Protein AF-A0A7G2CUH3-F1 (afdb_monomer_lite)

InterPro domains:
  IPR019156 Ataxin-10 domain [PF09759] (175-252)
  IPR051374 Ataxin-10 and Copper transport protein 86 families [PTHR13255] (172-250)

Sequence (263 aa):
MSLNHVDKNLLDEISATVDTLLHLSEADVELKNFSLKFQLEQAADKAAFRSEEKADRLAHMCKALKRMSVLALSIAKHVLWRTKNFSTVQSKTKDVSLIQASSVEDFSEGTDAWLETGAHLSYASVNLLATVLHVSPRICNELQMFLYEKSIIEYLSEALAISRDHELSYFQEGYRTEHVRLIANLAFSNTVVADSIAADVTLLSSVLSGTKIDEENPGLVEWSEFAVRNICDSSASAREKIKKLSPAEIDPKTKAPKILENQ

pLDDT: mean 85.14, std 18.15, range [33.88, 98.75]

Radius of gyration: 20.65 Å; chains: 1; bounding box: 47×55×61 Å

Structure (mmCIF, N/CA/C/O backbone):
data_AF-A0A7G2CUH3-F1
#
_entry.id   AF-A0A7G2CUH3-F1
#
loop_
_atom_site.group_PDB
_atom_site.id
_atom_site.type_symbol
_atom_site.label_atom_id
_atom_site.label_alt_id
_atom_site.label_comp_id
_atom_site.label_asym_id
_atom_site.label_entity_id
_atom_site.label_seq_id
_atom_site.pdbx_PDB_ins_code
_atom_site.Cartn_x
_atom_site.Cartn_y
_atom_site.Cartn_z
_atom_site.occupancy
_atom_site.B_iso_or_equiv
_atom_site.auth_seq_id
_atom_site.auth_comp_id
_atom_site.auth_asym_id
_atom_site.auth_atom_id
_atom_site.pdbx_PDB_model_num
ATOM 1 N N . MET A 1 1 ? 18.768 -13.916 -13.292 1.00 54.59 1 MET A N 1
ATOM 2 C CA . MET A 1 1 ? 18.204 -15.131 -12.650 1.00 54.59 1 MET A CA 1
ATOM 3 C C . MET A 1 1 ? 16.894 -15.555 -13.333 1.00 54.59 1 MET A C 1
ATOM 5 O O . MET A 1 1 ? 16.320 -14.748 -14.052 1.00 54.59 1 MET A O 1
ATOM 9 N N . SER A 1 2 ? 16.438 -16.811 -13.180 1.00 57.97 2 SER A N 1
ATOM 10 C CA . SER A 1 2 ? 15.225 -17.349 -13.850 1.00 57.97 2 SER A CA 1
ATOM 11 C C . SER A 1 2 ? 13.906 -16.761 -13.301 1.00 57.97 2 SER A C 1
ATOM 13 O O . SER A 1 2 ? 13.797 -16.531 -12.099 1.00 57.97 2 SER A O 1
ATOM 15 N N . LEU A 1 3 ? 12.904 -16.567 -14.174 1.00 71.06 3 LEU A N 1
ATOM 16 C CA . LEU A 1 3 ? 11.576 -15.983 -13.889 1.00 71.06 3 LEU A CA 1
ATOM 17 C C . LEU A 1 3 ? 10.511 -17.018 -13.458 1.00 71.06 3 LEU A C 1
ATOM 19 O O . LEU A 1 3 ? 9.332 -16.692 -13.396 1.00 71.06 3 LEU A O 1
ATOM 23 N N . ASN A 1 4 ? 10.893 -18.260 -13.151 1.00 72.00 4 ASN A N 1
ATOM 24 C CA . ASN A 1 4 ? 9.941 -19.358 -12.897 1.00 72.00 4 ASN A CA 1
ATOM 25 C C . ASN A 1 4 ? 9.020 -19.172 -11.669 1.00 72.00 4 ASN A C 1
ATOM 27 O O . ASN A 1 4 ? 8.088 -19.947 -11.504 1.00 72.00 4 ASN A O 1
ATOM 31 N N . HIS A 1 5 ? 9.280 -18.183 -10.810 1.00 75.31 5 HIS A N 1
ATOM 32 C CA . HIS A 1 5 ? 8.479 -17.879 -9.612 1.00 75.31 5 HIS A CA 1
ATOM 33 C C . HIS A 1 5 ? 7.732 -16.544 -9.712 1.00 75.31 5 HIS A C 1
ATOM 35 O O . HIS A 1 5 ? 7.330 -15.995 -8.692 1.00 75.31 5 HIS A O 1
ATOM 41 N N . VAL A 1 6 ? 7.653 -15.973 -10.914 1.00 86.62 6 VAL A N 1
ATOM 42 C CA . VAL A 1 6 ? 6.948 -14.716 -11.157 1.00 86.62 6 VAL A CA 1
ATOM 43 C C . VAL A 1 6 ? 5.513 -15.022 -11.543 1.00 86.62 6 VAL A C 1
ATOM 45 O O . VAL A 1 6 ? 5.280 -15.771 -12.496 1.00 86.62 6 VAL A O 1
ATOM 48 N N . ASP A 1 7 ? 4.571 -14.421 -10.827 1.00 90.75 7 ASP A N 1
ATOM 49 C CA . ASP A 1 7 ? 3.161 -14.485 -11.183 1.00 90.75 7 ASP A CA 1
ATOM 50 C C . ASP A 1 7 ? 2.870 -13.524 -12.343 1.00 90.75 7 ASP A C 1
ATOM 52 O O . ASP A 1 7 ? 2.984 -12.303 -12.218 1.00 90.75 7 ASP A O 1
ATOM 56 N N . LYS A 1 8 ? 2.532 -14.088 -13.504 1.00 90.31 8 LYS A N 1
ATOM 57 C CA . LYS A 1 8 ? 2.239 -13.309 -14.711 1.00 90.31 8 LYS A CA 1
ATOM 58 C C . LYS A 1 8 ? 0.873 -12.634 -14.653 1.00 90.31 8 LYS A C 1
ATOM 60 O O . LYS A 1 8 ? 0.751 -11.534 -15.171 1.00 90.31 8 LYS A O 1
ATOM 65 N N . ASN A 1 9 ? -0.108 -13.250 -13.995 1.00 92.94 9 ASN A N 1
ATOM 66 C CA . ASN A 1 9 ? -1.446 -12.674 -13.887 1.00 92.94 9 ASN A CA 1
ATOM 67 C C . ASN A 1 9 ? -1.389 -11.391 -13.052 1.00 92.94 9 ASN A C 1
ATOM 69 O O . ASN A 1 9 ? -1.967 -10.378 -13.435 1.00 92.94 9 ASN A O 1
ATOM 73 N N . LEU A 1 10 ? -0.605 -11.405 -11.967 1.00 94.00 10 LEU A N 1
ATOM 74 C CA . LEU A 1 10 ? -0.377 -10.208 -11.156 1.00 94.00 10 LEU A CA 1
ATOM 75 C C . LEU A 1 10 ? 0.369 -9.114 -11.930 1.00 94.00 10 LEU A C 1
ATOM 77 O O . LEU A 1 10 ? 0.087 -7.936 -11.741 1.00 94.00 10 LEU A O 1
ATOM 81 N N . LEU A 1 11 ? 1.306 -9.466 -12.818 1.00 93.38 11 LEU A N 1
ATOM 82 C CA . LEU A 1 11 ? 1.978 -8.476 -13.670 1.00 93.38 11 LEU A CA 1
ATOM 83 C C . LEU A 1 11 ? 1.026 -7.809 -14.671 1.00 93.38 11 LEU A C 1
ATOM 85 O O . LEU A 1 11 ? 1.160 -6.608 -14.925 1.00 93.38 11 LEU A O 1
ATOM 89 N N . ASP A 1 12 ? 0.080 -8.565 -15.224 1.00 94.38 12 ASP A N 1
ATOM 90 C CA . ASP A 1 12 ? -0.939 -8.030 -16.127 1.00 94.38 12 ASP A CA 1
ATOM 91 C C . ASP A 1 12 ? -1.907 -7.107 -15.365 1.00 94.38 12 ASP A C 1
ATOM 93 O O . ASP A 1 12 ? -2.187 -5.997 -15.822 1.00 94.38 12 ASP A O 1
ATOM 97 N N . GLU A 1 13 ? -2.326 -7.494 -14.154 1.00 96.00 13 GLU A N 1
ATOM 98 C CA . GLU A 1 13 ? -3.151 -6.660 -13.266 1.00 96.00 13 GLU A CA 1
ATOM 99 C C . GLU A 1 13 ? -2.437 -5.359 -12.861 1.00 96.00 13 GLU A C 1
ATOM 101 O O . GLU A 1 13 ? -3.015 -4.271 -12.927 1.00 96.00 13 GLU A O 1
ATOM 106 N N . ILE A 1 14 ? -1.157 -5.449 -12.490 1.00 97.25 14 ILE A N 1
ATOM 107 C CA . ILE A 1 14 ? -0.307 -4.293 -12.177 1.00 97.25 14 ILE A CA 1
ATOM 108 C C . ILE A 1 14 ? -0.230 -3.353 -13.376 1.00 97.25 14 ILE A C 1
ATOM 110 O O . ILE A 1 14 ? -0.364 -2.142 -13.212 1.00 97.25 14 ILE A O 1
ATOM 114 N N . SER A 1 15 ? -0.038 -3.896 -14.578 1.00 95.81 15 SER A N 1
ATOM 115 C CA . SER A 1 15 ? 0.051 -3.092 -15.799 1.00 95.81 15 SER A CA 1
ATOM 116 C C . SER A 1 15 ? -1.265 -2.360 -16.075 1.00 95.81 15 SER A C 1
ATOM 118 O O . SER A 1 15 ? -1.252 -1.146 -16.258 1.00 95.81 15 SER A O 1
ATOM 120 N N . ALA A 1 16 ? -2.401 -3.059 -15.992 1.00 97.06 16 ALA A N 1
ATOM 121 C CA . ALA A 1 16 ? -3.725 -2.461 -16.167 1.00 97.06 16 ALA A CA 1
ATOM 122 C C . ALA A 1 16 ? -4.038 -1.387 -15.106 1.00 97.06 16 ALA A C 1
ATOM 124 O O . ALA A 1 16 ? -4.617 -0.338 -15.406 1.00 97.06 16 ALA A O 1
ATOM 125 N N . THR A 1 17 ? -3.619 -1.619 -13.861 1.00 97.62 17 THR A N 1
ATOM 126 C CA . THR A 1 17 ? -3.788 -0.653 -12.769 1.00 97.62 17 THR A CA 1
ATOM 127 C C . THR A 1 17 ? -2.929 0.592 -13.002 1.00 97.62 17 THR A C 1
ATOM 129 O O . THR A 1 17 ? -3.408 1.708 -12.819 1.00 97.62 17 THR A O 1
ATOM 132 N N . VAL A 1 18 ? -1.683 0.438 -13.466 1.00 97.56 18 VAL A N 1
ATOM 133 C CA . VAL A 1 18 ? -0.822 1.574 -13.841 1.00 97.56 18 VAL A CA 1
ATOM 134 C C . VAL A 1 18 ? -1.439 2.377 -14.984 1.00 97.56 18 VAL A C 1
ATOM 136 O O 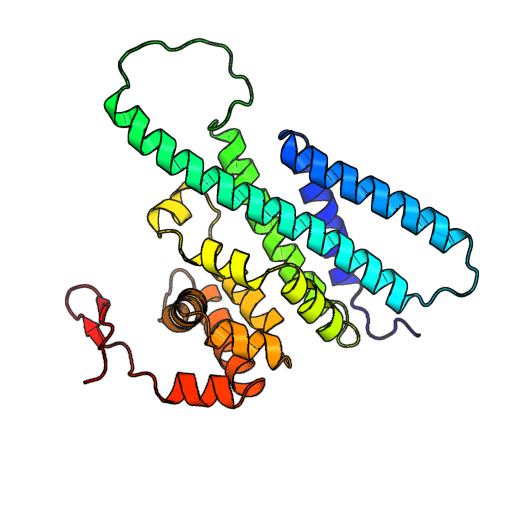. VAL A 1 18 ? -1.473 3.601 -14.894 1.00 97.56 18 VAL A O 1
ATOM 139 N N . ASP A 1 19 ? -1.968 1.723 -16.018 1.00 96.88 19 ASP A N 1
ATOM 140 C CA . ASP A 1 19 ? -2.629 2.415 -17.130 1.00 96.88 19 ASP A CA 1
ATOM 141 C C . ASP A 1 19 ? -3.845 3.221 -16.645 1.00 96.88 19 ASP A C 1
ATOM 143 O O . ASP A 1 19 ? -4.033 4.371 -17.045 1.00 96.88 19 ASP A O 1
ATOM 147 N N . THR A 1 20 ? -4.612 2.662 -15.704 1.00 96.00 20 THR A N 1
ATOM 148 C CA . THR A 1 20 ? -5.731 3.355 -15.046 1.00 96.00 20 THR A CA 1
ATOM 149 C C . THR A 1 20 ? -5.253 4.595 -14.288 1.00 96.00 20 THR A C 1
ATOM 151 O O . THR A 1 20 ? -5.815 5.677 -14.460 1.00 96.00 20 THR A O 1
ATOM 154 N N . LEU A 1 21 ? -4.190 4.470 -13.484 1.00 97.19 21 LEU A N 1
ATOM 155 C CA . LEU A 1 21 ? -3.620 5.596 -12.740 1.00 97.19 21 LEU A CA 1
ATOM 156 C C . LEU A 1 21 ? -3.141 6.710 -13.674 1.00 97.19 21 LEU A C 1
ATOM 158 O O . LEU A 1 21 ? -3.400 7.880 -13.404 1.00 97.19 21 LEU A O 1
ATOM 162 N N . LEU A 1 22 ? -2.466 6.359 -14.772 1.00 96.12 22 LEU A N 1
ATOM 163 C CA . LEU A 1 22 ? -1.973 7.334 -15.745 1.00 96.12 22 LEU A CA 1
ATOM 164 C C . LEU A 1 22 ? -3.121 8.065 -16.441 1.00 96.12 22 LEU A C 1
ATOM 166 O O . LEU A 1 22 ? -3.065 9.285 -16.565 1.00 96.12 22 LEU A O 1
ATOM 170 N N . HIS A 1 23 ? -4.161 7.337 -16.852 1.00 93.81 23 HIS A N 1
ATOM 171 C CA . HIS A 1 23 ? -5.317 7.919 -17.525 1.00 93.81 23 HIS A CA 1
ATOM 172 C C . HIS A 1 23 ? -6.082 8.894 -16.620 1.00 93.81 23 HIS A C 1
ATOM 174 O O . HIS A 1 23 ? -6.356 10.027 -17.007 1.00 93.81 23 HIS A O 1
ATOM 180 N N . LEU A 1 24 ? -6.373 8.486 -15.383 1.00 92.12 24 LEU A N 1
ATOM 181 C CA . LEU A 1 24 ? -7.134 9.305 -14.434 1.00 92.12 24 LEU A CA 1
ATOM 182 C C . LEU A 1 24 ? -6.334 10.497 -13.880 1.00 92.12 24 LEU A C 1
ATOM 184 O O . LEU A 1 24 ? -6.914 11.450 -13.365 1.00 92.12 24 LEU A O 1
ATOM 188 N N . SER A 1 25 ? -5.007 10.475 -14.005 1.00 92.06 25 SER A N 1
ATOM 189 C CA . SER A 1 25 ? -4.134 11.565 -13.557 1.00 92.06 25 SER A CA 1
ATOM 190 C C . SER A 1 25 ? -4.090 12.761 -14.514 1.00 92.06 25 SER A C 1
ATOM 192 O O . SER A 1 25 ? -3.516 13.788 -14.163 1.00 92.06 25 SER A O 1
ATOM 194 N N . GLU A 1 26 ? -4.664 12.669 -15.718 1.00 86.00 26 GLU A N 1
ATOM 195 C CA . GLU A 1 26 ? -4.563 13.729 -16.735 1.00 86.00 26 GLU A CA 1
ATOM 196 C C . GLU A 1 26 ? -5.283 15.029 -16.352 1.00 86.00 26 GLU A C 1
ATOM 198 O O . GLU A 1 26 ? -4.875 16.107 -16.794 1.00 86.00 26 GLU A O 1
ATOM 203 N N . ALA A 1 27 ? -6.336 14.922 -15.538 1.00 77.56 27 ALA A N 1
ATOM 204 C CA . ALA A 1 27 ? -7.212 16.034 -15.172 1.00 77.56 27 ALA A CA 1
ATOM 205 C C . ALA A 1 27 ? -6.631 16.951 -14.082 1.00 77.56 27 ALA A C 1
ATOM 207 O O . ALA A 1 27 ? -7.095 18.078 -13.925 1.00 77.56 27 ALA A O 1
ATOM 208 N N . ASP A 1 28 ? -5.621 16.495 -13.339 1.00 87.31 28 ASP A N 1
ATOM 209 C CA . ASP A 1 28 ? -4.992 17.261 -12.266 1.00 87.31 28 ASP A CA 1
ATOM 210 C C . ASP A 1 28 ? -3.519 17.549 -12.571 1.00 87.31 28 ASP A C 1
ATOM 212 O O . ASP A 1 28 ? -2.770 16.665 -12.982 1.00 87.31 28 ASP A O 1
ATOM 216 N N . VAL A 1 29 ? -3.085 18.792 -12.347 1.00 88.31 29 VAL A N 1
ATOM 217 C CA . VAL A 1 29 ? -1.727 19.238 -12.697 1.00 88.31 29 VAL A CA 1
ATOM 218 C C . VAL A 1 29 ? -0.656 18.451 -11.941 1.00 88.31 29 VAL A C 1
ATOM 220 O O . VAL A 1 29 ? 0.347 18.057 -12.538 1.00 88.31 29 VAL A O 1
ATOM 223 N N . GLU A 1 30 ? -0.855 18.198 -10.649 1.00 92.12 30 GLU A N 1
ATOM 224 C CA . GLU A 1 30 ? 0.150 17.538 -9.820 1.00 92.12 30 GLU A CA 1
ATOM 225 C C . GLU A 1 30 ? 0.181 16.029 -10.087 1.00 92.12 30 GLU A C 1
ATOM 227 O O . GLU A 1 30 ? 1.254 15.445 -10.264 1.00 92.12 30 GLU A O 1
ATOM 232 N N . LEU A 1 31 ? -0.987 15.399 -10.243 1.00 93.62 31 LEU A N 1
ATOM 233 C CA . LEU A 1 31 ? -1.071 13.996 -10.661 1.00 93.62 31 LEU A CA 1
ATOM 234 C C . LEU A 1 31 ? -0.458 13.772 -12.053 1.00 93.62 31 LEU A C 1
ATOM 236 O O . LEU A 1 31 ? 0.266 12.792 -12.282 1.00 93.62 31 LEU A O 1
ATOM 240 N N . LYS A 1 32 ? -0.673 14.714 -12.976 1.00 93.81 32 LYS A N 1
ATOM 241 C CA . LYS A 1 32 ? -0.046 14.711 -14.299 1.00 93.81 32 LYS A CA 1
ATOM 242 C C . LYS A 1 32 ? 1.472 14.827 -14.202 1.00 93.81 32 LYS A C 1
ATOM 244 O O . LYS A 1 32 ? 2.171 14.120 -14.929 1.00 93.81 32 LYS A O 1
ATOM 249 N N . ASN A 1 33 ? 2.004 15.644 -13.291 1.00 95.88 33 ASN A N 1
ATOM 250 C CA . ASN A 1 33 ? 3.449 15.738 -13.059 1.00 95.88 33 ASN A CA 1
ATOM 251 C C . ASN A 1 33 ? 4.040 14.398 -12.590 1.00 95.88 33 ASN A C 1
ATOM 253 O O . ASN A 1 33 ? 5.081 13.975 -13.103 1.00 95.88 33 ASN A O 1
ATOM 257 N N . PHE A 1 34 ? 3.370 13.690 -11.673 1.00 96.81 34 PHE A N 1
ATOM 258 C CA . PHE A 1 34 ? 3.800 12.350 -11.251 1.00 96.81 34 PHE A CA 1
ATOM 259 C C . PHE A 1 34 ? 3.778 11.349 -12.410 1.00 96.81 34 PHE A C 1
ATOM 261 O O . PHE A 1 34 ? 4.739 10.597 -12.597 1.00 96.81 34 PHE A O 1
ATOM 268 N N . SER A 1 35 ? 2.724 11.389 -13.225 1.00 95.75 35 SER A N 1
ATOM 269 C CA . SER A 1 35 ? 2.564 10.529 -14.400 1.00 95.75 35 SER A CA 1
ATOM 270 C C . SER A 1 35 ? 3.649 10.775 -15.451 1.00 95.75 35 SER A C 1
ATOM 272 O O . SER A 1 35 ? 4.280 9.828 -15.924 1.00 95.75 35 SER A O 1
ATOM 274 N N . LEU A 1 36 ? 3.944 12.041 -15.763 1.00 95.31 36 LEU A N 1
ATOM 275 C CA . LEU A 1 36 ? 5.012 12.421 -16.692 1.00 95.31 36 LEU A CA 1
ATOM 276 C C . LEU A 1 36 ? 6.385 11.973 -16.185 1.00 95.31 36 LEU A C 1
ATOM 278 O O . LEU A 1 36 ? 7.169 11.406 -16.947 1.00 95.31 36 LEU A O 1
ATOM 282 N N . LYS A 1 37 ? 6.670 12.173 -14.893 1.00 96.19 37 LYS A N 1
ATOM 283 C CA . LYS A 1 37 ? 7.916 11.701 -14.279 1.00 96.19 37 LYS A CA 1
ATOM 284 C C . LYS A 1 37 ? 8.067 10.186 -14.427 1.00 96.19 37 LYS A C 1
ATOM 286 O O . LYS A 1 37 ? 9.111 9.724 -14.886 1.00 96.19 37 LYS A O 1
ATOM 291 N N . PHE A 1 38 ? 7.021 9.424 -14.102 1.00 96.62 38 PHE A N 1
ATOM 292 C CA . PHE A 1 38 ? 7.014 7.971 -14.273 1.00 96.62 38 PHE A CA 1
ATOM 293 C C . PHE A 1 38 ? 7.275 7.564 -15.731 1.00 96.62 38 PHE A C 1
ATOM 295 O O . PHE A 1 38 ? 8.128 6.715 -15.990 1.00 96.62 38 PHE A O 1
ATOM 302 N N . GLN A 1 39 ? 6.585 8.184 -16.692 1.00 95.44 39 GLN A N 1
ATOM 303 C CA . GLN A 1 39 ? 6.734 7.877 -18.117 1.00 95.44 39 GLN A CA 1
ATOM 304 C C . GLN A 1 39 ? 8.153 8.162 -18.631 1.00 95.44 39 GLN A C 1
ATOM 306 O O . GLN A 1 39 ? 8.707 7.345 -19.371 1.00 95.44 39 GLN A O 1
ATOM 311 N N . LEU A 1 40 ? 8.763 9.276 -18.212 1.00 93.94 40 LEU A N 1
ATOM 312 C CA . LEU A 1 40 ? 10.142 9.627 -18.562 1.00 93.94 40 LEU A CA 1
ATOM 313 C C . LEU A 1 40 ? 11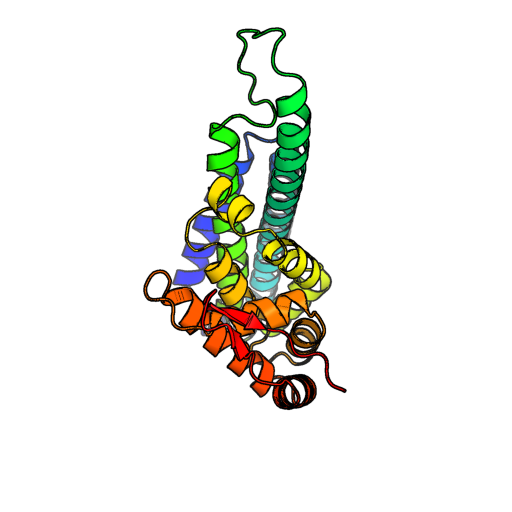.146 8.614 -17.998 1.00 93.94 40 LEU A C 1
ATOM 315 O O . LEU A 1 40 ? 11.991 8.106 -18.737 1.00 93.94 40 LEU A O 1
ATOM 319 N N . GLU A 1 41 ? 11.030 8.270 -16.713 1.00 93.06 41 GLU A N 1
ATOM 320 C CA . GLU A 1 41 ? 11.888 7.266 -16.072 1.00 93.06 41 GLU A CA 1
ATOM 321 C C . GLU A 1 41 ? 11.723 5.882 -16.721 1.00 93.06 41 GLU A C 1
ATOM 323 O O . GLU A 1 41 ? 12.704 5.171 -16.954 1.00 93.06 41 GLU A O 1
ATOM 328 N N . GLN A 1 42 ? 10.490 5.509 -17.069 1.00 91.88 42 GLN A N 1
ATOM 329 C CA . GLN A 1 42 ? 10.177 4.250 -17.738 1.00 91.88 42 GLN A CA 1
ATOM 330 C C . GLN A 1 42 ? 10.736 4.198 -19.167 1.00 91.88 42 GLN A C 1
ATOM 332 O O . GLN A 1 42 ? 11.228 3.152 -19.597 1.00 91.88 42 GLN A O 1
ATOM 337 N N . ALA A 1 43 ? 10.679 5.304 -19.914 1.00 90.25 43 ALA A N 1
ATOM 338 C CA . ALA A 1 43 ? 11.253 5.396 -21.254 1.00 90.25 43 ALA A CA 1
ATOM 339 C C . ALA A 1 43 ? 12.785 5.291 -21.221 1.00 90.25 43 ALA A C 1
ATOM 341 O O . ALA A 1 43 ? 13.363 4.533 -22.005 1.00 90.25 43 ALA A O 1
ATOM 342 N N . ALA A 1 44 ? 13.430 5.984 -20.277 1.00 87.56 44 ALA A N 1
ATOM 343 C CA . ALA A 1 44 ? 14.876 5.923 -20.080 1.00 87.56 44 ALA A CA 1
ATOM 344 C C . ALA A 1 44 ? 15.348 4.499 -19.733 1.00 87.56 44 ALA A C 1
ATOM 346 O O . ALA A 1 44 ? 16.309 4.000 -20.319 1.00 87.56 44 ALA A O 1
ATOM 347 N N . ASP A 1 45 ? 14.637 3.808 -18.837 1.00 85.94 45 ASP A N 1
ATOM 348 C CA . ASP A 1 45 ? 14.979 2.437 -18.445 1.00 85.94 45 ASP A CA 1
ATOM 349 C C . ASP A 1 45 ? 14.795 1.436 -19.593 1.00 85.94 45 ASP A C 1
ATOM 351 O O . ASP A 1 45 ? 15.664 0.598 -19.832 1.00 85.94 45 ASP A O 1
ATOM 355 N N . LYS A 1 46 ? 13.711 1.567 -20.373 1.00 85.19 46 LYS A N 1
ATOM 356 C CA . LYS A 1 46 ? 13.488 0.746 -21.576 1.00 85.19 46 LYS A CA 1
ATOM 357 C C . LYS A 1 46 ? 14.598 0.931 -22.614 1.00 85.19 46 LYS A C 1
ATOM 359 O O . LYS A 1 46 ? 14.959 -0.040 -23.280 1.00 85.19 46 LYS A O 1
ATOM 364 N N . ALA A 1 47 ? 15.125 2.146 -22.773 1.00 82.75 47 ALA A N 1
ATOM 365 C CA . ALA A 1 47 ? 16.238 2.414 -23.681 1.00 82.75 47 ALA A CA 1
ATOM 366 C C . ALA A 1 47 ? 17.537 1.748 -23.195 1.00 82.75 47 ALA A C 1
ATOM 368 O O . ALA A 1 47 ? 18.186 1.056 -23.977 1.00 82.75 47 ALA A O 1
ATOM 369 N N . ALA A 1 48 ? 17.859 1.877 -21.902 1.00 79.62 48 ALA A N 1
ATOM 370 C CA . ALA A 1 48 ? 19.045 1.267 -21.296 1.00 79.62 48 ALA A CA 1
ATOM 371 C C . ALA A 1 48 ? 19.001 -0.274 -21.311 1.00 79.62 48 ALA A C 1
ATOM 373 O O . ALA A 1 48 ? 19.994 -0.932 -21.620 1.00 79.62 48 ALA A O 1
ATOM 374 N N . PHE A 1 49 ? 17.834 -0.869 -21.051 1.00 77.94 49 PHE A N 1
ATOM 375 C CA . PHE A 1 49 ? 17.677 -2.325 -21.059 1.00 77.94 49 PHE A CA 1
ATOM 376 C C . PHE A 1 49 ? 17.860 -2.935 -22.456 1.00 77.94 49 PHE A C 1
ATOM 378 O O . PHE A 1 49 ? 18.400 -4.028 -22.591 1.00 77.94 49 PHE A O 1
ATOM 385 N N . ARG A 1 50 ? 17.445 -2.229 -23.518 1.00 69.94 50 ARG A N 1
ATOM 386 C CA . ARG A 1 50 ? 17.631 -2.688 -24.907 1.00 69.94 50 ARG A CA 1
ATOM 387 C C . ARG A 1 50 ? 19.096 -2.691 -25.350 1.00 69.94 50 ARG A C 1
ATOM 389 O O . ARG A 1 50 ? 19.418 -3.412 -26.289 1.00 69.94 50 ARG A O 1
ATOM 396 N N . SER A 1 51 ? 19.960 -1.909 -24.702 1.00 63.56 51 SER A N 1
ATOM 397 C CA . SER A 1 51 ? 21.393 -1.853 -25.015 1.00 63.56 51 SER A CA 1
ATOM 398 C C . SER A 1 51 ? 22.251 -2.892 -24.281 1.00 63.56 51 SER A C 1
ATOM 400 O O . SER A 1 51 ? 23.385 -3.118 -24.694 1.00 63.56 51 SER A O 1
ATOM 402 N N . GLU A 1 52 ? 21.745 -3.544 -23.227 1.00 63.44 52 GLU A N 1
ATOM 403 C CA . GLU A 1 52 ? 22.518 -4.497 -22.416 1.00 63.44 52 GLU A CA 1
ATOM 404 C C . GLU A 1 52 ? 22.077 -5.953 -22.648 1.00 63.44 52 GLU A C 1
ATOM 406 O O . GLU A 1 52 ? 21.055 -6.417 -22.146 1.00 63.44 52 GLU A O 1
ATOM 411 N N . GLU A 1 53 ? 22.891 -6.727 -23.367 1.00 53.78 53 GLU A N 1
ATOM 412 C CA . GLU A 1 53 ? 22.542 -8.077 -23.844 1.00 53.78 53 GLU A CA 1
ATOM 413 C C . GLU A 1 53 ? 22.485 -9.179 -22.753 1.00 53.78 53 GLU A C 1
ATOM 415 O O . GLU A 1 53 ? 22.245 -10.347 -23.058 1.00 53.78 53 GLU A O 1
ATOM 420 N N . LYS A 1 54 ? 22.668 -8.851 -21.463 1.00 54.53 54 LYS A N 1
ATOM 421 C CA . LYS A 1 54 ? 22.595 -9.809 -20.332 1.00 54.53 54 LYS A CA 1
ATOM 422 C C . LYS A 1 54 ? 22.076 -9.195 -19.021 1.00 54.53 54 LYS A C 1
ATOM 424 O O . LYS A 1 54 ? 22.475 -9.633 -17.943 1.00 54.53 54 LYS A O 1
ATOM 429 N N . ALA A 1 55 ? 21.194 -8.198 -19.079 1.00 60.44 55 ALA A N 1
ATOM 430 C CA . ALA A 1 55 ? 20.623 -7.619 -17.863 1.00 60.44 55 ALA A CA 1
ATOM 431 C C . ALA A 1 55 ? 19.803 -8.659 -17.064 1.00 60.44 55 ALA A C 1
ATOM 433 O O . ALA A 1 55 ? 19.022 -9.438 -17.627 1.00 60.44 55 ALA A O 1
ATOM 434 N N . ASP A 1 56 ? 19.980 -8.692 -15.737 1.00 80.00 56 ASP A N 1
ATOM 435 C CA . ASP A 1 56 ? 19.214 -9.584 -14.866 1.00 80.00 56 ASP A CA 1
ATOM 436 C C . ASP A 1 56 ? 17.728 -9.202 -14.912 1.00 80.00 56 ASP A C 1
ATOM 438 O O . ASP A 1 56 ? 17.303 -8.192 -14.350 1.00 80.00 56 ASP A O 1
ATOM 442 N N . ARG A 1 57 ? 16.927 -10.034 -15.587 1.00 83.44 57 ARG A N 1
ATOM 443 C CA . ARG A 1 57 ? 15.485 -9.821 -15.776 1.00 83.44 57 ARG A CA 1
ATOM 444 C C . ARG A 1 57 ? 14.737 -9.614 -14.459 1.00 83.44 57 ARG A C 1
ATOM 446 O O . ARG A 1 57 ? 13.785 -8.841 -14.436 1.00 83.44 57 ARG A O 1
ATOM 453 N N . LEU A 1 58 ? 15.162 -10.277 -13.379 1.00 86.56 58 LEU A N 1
ATOM 454 C CA . LEU A 1 58 ? 14.524 -10.131 -12.070 1.00 86.56 58 LEU A CA 1
ATOM 455 C C . LEU A 1 58 ? 14.831 -8.760 -11.454 1.00 86.56 58 LEU A C 1
ATOM 457 O O . LEU A 1 58 ? 13.926 -8.111 -10.937 1.00 86.56 58 LEU A O 1
ATOM 461 N N . ALA A 1 59 ? 16.076 -8.292 -11.569 1.00 88.00 59 ALA A N 1
ATOM 462 C CA . ALA A 1 59 ? 16.479 -6.972 -11.090 1.00 88.00 59 ALA A CA 1
ATOM 463 C C . ALA A 1 59 ? 15.802 -5.850 -11.893 1.00 88.00 59 ALA A C 1
ATOM 465 O O . ALA A 1 59 ? 15.305 -4.886 -11.314 1.00 88.00 59 ALA A O 1
ATOM 466 N N . HIS A 1 60 ? 15.708 -6.000 -13.219 1.00 88.62 60 HIS A N 1
ATOM 467 C CA . HIS A 1 60 ? 14.977 -5.058 -14.069 1.00 88.62 60 HIS A CA 1
ATOM 468 C C . HIS A 1 60 ? 13.485 -5.005 -13.706 1.00 88.62 60 HIS A C 1
ATOM 470 O O . HIS A 1 60 ? 12.918 -3.922 -13.570 1.00 88.62 60 HIS A O 1
ATOM 476 N N . MET A 1 61 ? 12.852 -6.161 -13.481 1.00 90.81 61 MET A N 1
ATOM 477 C CA . MET A 1 61 ? 11.464 -6.225 -13.015 1.00 90.81 61 MET A CA 1
ATOM 478 C C . MET A 1 61 ? 11.295 -5.554 -11.648 1.00 90.81 61 MET A C 1
ATOM 480 O O . MET A 1 61 ? 10.401 -4.730 -11.493 1.00 90.81 61 MET A O 1
ATOM 484 N N . CYS A 1 62 ? 12.176 -5.835 -10.682 1.00 93.94 62 CYS A N 1
ATOM 485 C CA . CYS A 1 62 ? 12.161 -5.180 -9.373 1.00 93.94 62 CYS A CA 1
ATOM 486 C C . CYS A 1 62 ? 12.257 -3.652 -9.513 1.00 93.94 62 CYS A C 1
ATOM 488 O O . CYS A 1 62 ? 11.462 -2.920 -8.928 1.00 93.94 62 CYS A O 1
ATOM 490 N N . LYS A 1 63 ? 13.161 -3.156 -10.368 1.00 94.25 63 LYS A N 1
ATOM 491 C CA . LYS A 1 63 ? 13.304 -1.722 -10.659 1.00 94.25 63 LYS A CA 1
ATOM 492 C C . LYS A 1 63 ? 12.028 -1.118 -11.261 1.00 94.25 63 LYS A C 1
ATOM 494 O O . LYS A 1 63 ? 11.645 -0.015 -10.877 1.00 94.25 63 LYS A O 1
ATOM 499 N N . ALA A 1 64 ? 11.360 -1.832 -12.168 1.00 94.69 64 ALA A N 1
ATOM 500 C CA . ALA A 1 64 ? 10.088 -1.400 -12.744 1.00 94.69 64 ALA A CA 1
ATOM 501 C C . ALA A 1 64 ? 8.970 -1.335 -11.694 1.00 94.69 64 ALA A C 1
ATOM 503 O O . ALA A 1 64 ? 8.298 -0.309 -11.595 1.00 94.69 64 ALA A O 1
ATOM 504 N N . LEU A 1 65 ? 8.830 -2.373 -10.864 1.00 97.06 65 LEU A N 1
ATOM 505 C CA . LEU A 1 65 ? 7.845 -2.414 -9.780 1.00 97.06 65 LEU A CA 1
ATOM 506 C C . LEU A 1 65 ? 8.081 -1.287 -8.769 1.00 97.06 65 LEU A C 1
ATOM 508 O O . LEU A 1 65 ? 7.140 -0.586 -8.420 1.00 97.06 65 LEU A O 1
ATOM 512 N N . LYS A 1 66 ? 9.338 -1.015 -8.392 1.00 97.94 66 LYS A N 1
ATOM 513 C CA . LYS A 1 66 ? 9.698 0.124 -7.528 1.00 97.94 66 LYS A CA 1
ATOM 514 C C . LYS A 1 66 ? 9.221 1.464 -8.095 1.00 97.94 66 LYS A C 1
ATOM 516 O O . LYS A 1 66 ? 8.698 2.289 -7.351 1.00 97.94 66 LYS A O 1
ATOM 521 N N . ARG A 1 67 ? 9.365 1.698 -9.404 1.00 97.12 67 ARG A N 1
ATOM 522 C CA . ARG A 1 67 ? 8.864 2.930 -10.044 1.00 97.12 67 ARG A CA 1
ATOM 523 C C . ARG A 1 67 ? 7.340 3.012 -10.029 1.00 97.12 67 ARG A C 1
ATOM 525 O O . ARG A 1 67 ? 6.798 4.066 -9.714 1.00 97.12 67 ARG A O 1
ATOM 532 N N . MET A 1 68 ? 6.659 1.907 -10.331 1.00 98.25 68 MET A N 1
ATOM 533 C CA . MET A 1 68 ? 5.194 1.823 -10.269 1.00 98.25 68 MET A CA 1
ATOM 534 C C . MET A 1 68 ? 4.685 2.104 -8.848 1.00 98.25 68 MET A C 1
ATOM 536 O O . MET A 1 68 ? 3.741 2.866 -8.663 1.00 98.25 68 MET A O 1
ATOM 540 N N . SER A 1 69 ? 5.373 1.576 -7.835 1.00 98.50 69 SER A N 1
ATOM 541 C CA . SER A 1 69 ? 5.096 1.863 -6.428 1.00 98.50 69 SER A CA 1
ATOM 542 C C . SER A 1 69 ? 5.285 3.336 -6.061 1.00 98.50 69 SER A C 1
ATOM 544 O O . SER A 1 69 ? 4.489 3.871 -5.296 1.00 98.50 69 SER A O 1
ATOM 546 N N . VAL A 1 70 ? 6.308 4.012 -6.601 1.00 98.44 70 VAL A N 1
ATOM 547 C CA . VAL A 1 70 ? 6.493 5.459 -6.385 1.00 98.44 70 VAL A CA 1
ATOM 548 C C . VAL A 1 70 ? 5.328 6.246 -6.975 1.00 98.44 70 VAL A C 1
ATOM 550 O O . VAL A 1 70 ? 4.798 7.112 -6.286 1.00 98.44 70 VAL A O 1
ATOM 553 N N . LEU A 1 71 ? 4.904 5.925 -8.203 1.00 98.56 71 LEU A N 1
ATOM 554 C CA . LEU A 1 71 ? 3.747 6.565 -8.833 1.00 98.56 71 LEU A CA 1
ATOM 555 C C . LEU A 1 71 ? 2.498 6.428 -7.952 1.00 98.56 71 LEU A C 1
ATOM 557 O O . LEU A 1 71 ? 1.910 7.437 -7.572 1.00 98.56 71 LEU A O 1
ATOM 561 N N . ALA A 1 72 ? 2.137 5.198 -7.576 1.00 98.75 72 ALA A N 1
ATOM 562 C CA . ALA A 1 72 ? 0.957 4.950 -6.752 1.00 98.75 72 ALA A CA 1
ATOM 563 C C . ALA A 1 72 ? 1.036 5.640 -5.387 1.00 98.75 72 ALA A C 1
ATOM 565 O O . ALA A 1 72 ? 0.081 6.288 -4.976 1.00 98.75 72 ALA A O 1
ATOM 566 N N . LEU A 1 73 ? 2.174 5.567 -4.692 1.00 98.69 73 LEU A N 1
ATOM 567 C CA . LEU A 1 73 ? 2.308 6.215 -3.388 1.00 98.69 73 LEU A CA 1
ATOM 568 C C . LEU A 1 73 ? 2.202 7.744 -3.486 1.00 98.69 73 LEU A C 1
ATOM 570 O O . LEU A 1 73 ? 1.585 8.369 -2.626 1.00 98.69 73 LEU A O 1
ATOM 574 N N . SER A 1 74 ? 2.777 8.355 -4.525 1.00 98.44 74 SER A N 1
ATOM 575 C CA . SER A 1 74 ? 2.661 9.797 -4.767 1.00 98.44 74 SER A CA 1
ATOM 576 C C . SER A 1 74 ? 1.216 10.220 -5.038 1.00 98.44 74 SER A C 1
ATOM 578 O O . SER A 1 74 ? 0.747 11.184 -4.432 1.00 98.44 74 SER A O 1
ATOM 580 N N . ILE A 1 75 ? 0.497 9.475 -5.882 1.00 98.25 75 ILE A N 1
ATOM 581 C CA . ILE A 1 75 ? -0.925 9.715 -6.162 1.00 98.25 75 ILE A CA 1
ATOM 582 C C . ILE A 1 75 ? -1.747 9.575 -4.876 1.00 98.25 75 ILE A C 1
ATOM 584 O O . ILE A 1 75 ? -2.492 10.486 -4.520 1.00 98.25 75 ILE A O 1
ATOM 588 N N . ALA A 1 76 ? -1.568 8.479 -4.139 1.00 98.25 76 ALA A N 1
ATOM 589 C CA . ALA A 1 76 ? -2.315 8.199 -2.919 1.00 98.25 76 ALA A CA 1
ATOM 590 C C . ALA A 1 76 ? -2.124 9.292 -1.850 1.00 98.25 76 ALA A C 1
ATOM 592 O O . ALA A 1 76 ? -3.096 9.767 -1.258 1.00 98.25 76 ALA A O 1
ATOM 593 N N . LYS A 1 77 ? -0.879 9.752 -1.653 1.00 98.00 77 LYS A N 1
ATOM 594 C CA . LYS A 1 77 ? -0.558 10.880 -0.762 1.00 98.00 77 LYS A CA 1
ATOM 595 C C . LYS A 1 77 ? -1.238 12.172 -1.213 1.00 98.00 77 LYS A C 1
ATOM 597 O O . LYS A 1 77 ? -1.799 12.882 -0.381 1.00 98.00 77 LYS A O 1
ATOM 602 N N . HIS A 1 78 ? -1.209 12.474 -2.510 1.00 96.00 78 HIS A N 1
ATOM 603 C CA . HIS A 1 78 ? -1.822 13.688 -3.045 1.00 96.00 78 HIS A CA 1
ATOM 604 C C . HIS A 1 78 ? -3.346 13.689 -2.882 1.00 96.00 78 HIS A C 1
ATOM 606 O O . HIS A 1 78 ? -3.909 14.679 -2.414 1.00 96.00 78 HIS A O 1
ATOM 612 N N . VAL A 1 79 ? -4.014 12.574 -3.195 1.00 95.38 79 VAL A N 1
ATOM 613 C CA . VAL A 1 79 ? -5.467 12.441 -3.007 1.00 95.38 79 VAL A CA 1
ATOM 614 C C . VAL A 1 79 ? -5.844 12.615 -1.533 1.00 95.38 79 VAL A C 1
ATOM 616 O O . VAL A 1 79 ? -6.747 13.392 -1.212 1.00 95.38 79 VAL A O 1
ATOM 619 N N . LEU A 1 80 ? -5.128 11.953 -0.618 1.00 95.50 80 LEU A N 1
ATOM 620 C CA . LEU A 1 80 ? -5.373 12.086 0.819 1.00 95.50 80 LEU A CA 1
ATOM 621 C C . LEU A 1 80 ? -5.191 13.534 1.298 1.00 95.50 80 LEU A C 1
ATOM 623 O O . LEU A 1 80 ? -6.052 14.073 1.992 1.00 95.50 80 LEU A O 1
ATOM 627 N N . TRP A 1 81 ? -4.092 14.182 0.904 1.00 94.19 81 TRP A N 1
ATOM 628 C CA . TRP A 1 81 ? -3.828 15.583 1.232 1.00 94.19 81 TRP A CA 1
ATOM 629 C C . TRP A 1 81 ? -4.955 16.498 0.740 1.00 94.19 81 TRP A C 1
ATOM 631 O O . TRP A 1 81 ? -5.459 17.335 1.493 1.00 94.19 81 TRP A O 1
ATOM 641 N N . ARG A 1 82 ? -5.397 16.308 -0.505 1.00 89.25 82 ARG A N 1
ATOM 642 C CA . ARG A 1 82 ? -6.411 17.166 -1.115 1.00 89.25 82 ARG A CA 1
ATOM 643 C C . ARG A 1 82 ? -7.781 16.994 -0.473 1.00 89.25 82 ARG A C 1
ATOM 645 O O . ARG A 1 82 ? -8.418 17.997 -0.164 1.00 89.25 82 ARG A O 1
ATOM 652 N N . THR A 1 83 ? -8.210 15.763 -0.189 1.00 89.94 83 THR A N 1
ATOM 653 C CA . THR A 1 83 ? -9.486 15.535 0.513 1.00 89.94 83 THR A CA 1
ATOM 654 C C . THR A 1 83 ? -9.470 16.154 1.915 1.00 89.94 83 THR A C 1
ATOM 656 O O . THR A 1 83 ? -10.423 16.840 2.283 1.00 89.94 83 THR A O 1
ATOM 659 N N . LYS A 1 84 ? -8.373 16.012 2.679 1.00 88.06 84 LYS A N 1
ATOM 660 C CA . LYS A 1 84 ? -8.209 16.642 4.009 1.00 88.06 84 LYS A CA 1
ATOM 661 C C . LYS A 1 84 ? -8.307 18.173 3.951 1.00 88.06 84 LYS A C 1
ATOM 663 O O . LYS A 1 84 ? -8.913 18.795 4.823 1.00 88.06 84 LYS A O 1
ATOM 668 N N . ASN A 1 85 ? -7.752 18.800 2.917 1.00 83.81 85 ASN A N 1
ATOM 669 C CA . ASN A 1 85 ? -7.856 20.251 2.758 1.00 83.81 85 ASN A CA 1
ATOM 670 C C . ASN A 1 85 ? -9.241 20.688 2.273 1.00 83.81 85 ASN A C 1
ATOM 672 O O . ASN A 1 85 ? -9.738 21.721 2.718 1.00 83.81 85 ASN A O 1
ATOM 676 N N . PHE A 1 86 ? -9.902 19.883 1.442 1.00 75.69 86 PHE A N 1
ATOM 677 C CA . PHE A 1 86 ? -11.263 20.153 0.992 1.00 75.69 86 PHE A CA 1
ATOM 678 C C . PHE A 1 86 ? -12.275 20.161 2.148 1.00 75.69 86 PHE A C 1
ATOM 680 O O . PHE A 1 86 ? -13.063 21.103 2.262 1.00 75.69 86 PHE A O 1
ATOM 687 N N . SER A 1 87 ? -12.208 19.188 3.067 1.00 60.53 87 SER A N 1
ATOM 688 C CA . SER A 1 87 ? -13.077 19.173 4.257 1.00 60.53 87 SER A CA 1
ATOM 689 C C . SER A 1 87 ? -12.885 20.425 5.126 1.00 60.53 87 SER A C 1
ATOM 691 O O . SER A 1 87 ? -13.852 21.016 5.614 1.00 60.53 87 SER A O 1
ATOM 693 N N . THR A 1 88 ? -11.641 20.896 5.238 1.00 60.62 88 THR A N 1
ATOM 694 C CA . THR A 1 88 ? -11.290 22.119 5.971 1.00 60.62 88 THR A CA 1
ATOM 695 C C . THR A 1 88 ? -11.880 23.374 5.312 1.00 60.62 88 THR A C 1
ATOM 697 O O . THR A 1 88 ? -12.307 24.294 6.012 1.00 60.62 88 THR A O 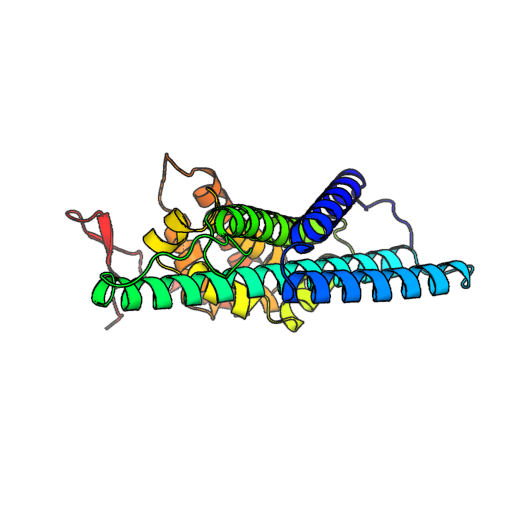1
ATOM 700 N N . VAL A 1 89 ? -11.929 23.426 3.976 1.00 59.75 89 VAL A N 1
ATOM 701 C CA . VAL A 1 89 ? -12.524 24.542 3.221 1.00 59.75 89 VAL A CA 1
ATOM 702 C C . VAL A 1 89 ? -14.049 24.530 3.326 1.00 59.75 89 VAL A C 1
ATOM 704 O O . VAL A 1 89 ? -14.615 25.571 3.651 1.00 59.75 89 VAL A O 1
ATOM 707 N N . GLN A 1 90 ? -14.717 23.380 3.162 1.00 58.78 90 GLN A N 1
ATOM 708 C CA . GLN A 1 90 ? -16.176 23.283 3.337 1.00 58.78 90 GLN A CA 1
ATOM 709 C C . GLN A 1 90 ? -16.637 23.672 4.748 1.00 58.78 90 GLN A C 1
ATOM 711 O O . GLN A 1 90 ? -17.664 24.335 4.909 1.00 58.78 90 GLN A O 1
ATOM 716 N N . SER A 1 91 ? -15.871 23.304 5.781 1.00 55.94 91 SER A N 1
ATOM 717 C CA . SER A 1 91 ? -16.167 23.724 7.155 1.00 55.94 91 SER A CA 1
ATOM 718 C C . SER A 1 91 ? -16.109 25.245 7.332 1.00 55.94 91 SER A C 1
ATOM 720 O O . SER A 1 91 ? -16.802 25.761 8.200 1.00 55.94 91 SER A O 1
ATOM 722 N N . LYS A 1 92 ? -15.299 25.959 6.538 1.00 50.78 92 LYS A N 1
ATOM 723 C CA . LYS A 1 92 ? -15.186 27.426 6.582 1.00 50.78 92 LYS A CA 1
ATOM 724 C C . LYS A 1 92 ? -16.205 28.125 5.681 1.00 50.78 92 LYS A C 1
ATOM 726 O O . LYS A 1 92 ? -16.661 29.210 6.018 1.00 50.78 92 LYS A O 1
ATOM 731 N N . THR A 1 93 ? -16.569 27.538 4.541 1.00 49.72 93 THR A N 1
ATOM 732 C CA . THR A 1 93 ? -17.525 28.144 3.597 1.00 49.72 93 THR A CA 1
ATOM 733 C C . THR A 1 93 ? -18.985 27.967 4.006 1.00 49.72 93 THR A C 1
ATOM 735 O O . THR A 1 93 ? -19.803 28.799 3.615 1.00 49.72 93 THR A O 1
ATOM 738 N N . LYS A 1 94 ? -19.323 26.982 4.855 1.00 48.06 94 LYS A N 1
ATOM 739 C CA . LYS A 1 94 ? -20.659 26.894 5.484 1.00 48.06 94 LYS A CA 1
ATOM 740 C C . LYS A 1 94 ? -21.010 28.108 6.360 1.00 48.06 94 LYS A C 1
ATOM 742 O O . LYS A 1 94 ? -22.192 28.381 6.532 1.00 48.06 94 LYS A O 1
ATOM 747 N N . ASP A 1 95 ? -20.019 28.875 6.822 1.00 44.12 95 ASP A N 1
ATOM 748 C CA . ASP A 1 95 ? -20.231 30.146 7.537 1.00 44.12 95 ASP A CA 1
ATOM 749 C C . ASP A 1 95 ? -20.361 31.373 6.606 1.00 44.12 95 ASP A C 1
ATOM 751 O O . ASP A 1 95 ? -20.668 32.470 7.070 1.00 44.12 95 ASP A O 1
ATOM 755 N N . VAL A 1 96 ? -20.139 31.228 5.290 1.00 47.22 96 VAL A N 1
ATOM 756 C CA . VAL A 1 96 ? -20.006 32.365 4.347 1.00 47.22 96 VAL A CA 1
ATOM 757 C C . VAL A 1 96 ? -20.952 32.269 3.137 1.00 47.22 96 VAL A C 1
ATOM 759 O O . VAL A 1 96 ? -21.011 33.182 2.313 1.00 47.22 96 VAL A O 1
ATOM 762 N N . SER A 1 97 ? -21.741 31.200 3.001 1.00 42.78 97 SER A N 1
ATOM 763 C CA . SER A 1 97 ? -22.547 30.954 1.798 1.00 42.78 97 SER A CA 1
ATOM 764 C C . SER A 1 97 ? -23.801 31.839 1.705 1.00 42.78 97 SER A C 1
ATOM 766 O O . SER A 1 97 ? -24.916 31.398 1.979 1.00 42.78 97 SER A O 1
ATOM 768 N N . LEU A 1 98 ? -23.622 33.089 1.270 1.00 43.97 98 LEU A N 1
ATOM 769 C CA . LEU A 1 98 ? -24.702 33.940 0.755 1.00 43.97 98 LEU A CA 1
ATOM 770 C C . LEU A 1 98 ? -24.324 34.789 -0.470 1.00 43.97 98 LEU A C 1
ATOM 772 O O . LEU A 1 98 ? -25.161 35.564 -0.924 1.00 43.97 98 LEU A O 1
ATOM 776 N N . ILE A 1 99 ? -23.117 34.681 -1.046 1.00 43.12 99 ILE A N 1
ATOM 777 C CA . ILE A 1 99 ? -22.732 35.570 -2.157 1.00 43.12 99 ILE A CA 1
ATOM 778 C C . ILE A 1 99 ? -22.027 34.821 -3.301 1.00 43.12 99 ILE A C 1
ATOM 780 O O . ILE A 1 99 ? -20.914 34.335 -3.152 1.00 43.12 99 ILE A O 1
ATOM 784 N N . GLN A 1 100 ? -22.709 34.852 -4.454 1.00 40.28 100 GLN A N 1
ATOM 785 C CA . GLN A 1 100 ? -22.250 34.673 -5.842 1.00 40.28 100 GLN A CA 1
ATOM 786 C C . GLN A 1 100 ? -21.917 33.267 -6.367 1.00 40.28 100 GLN A C 1
ATOM 788 O O . GLN A 1 100 ? -20.814 32.754 -6.226 1.00 40.28 100 GLN A O 1
ATOM 793 N N . ALA A 1 101 ? -22.869 32.734 -7.141 1.00 39.12 101 ALA A N 1
ATOM 794 C CA . ALA A 1 101 ? -22.645 31.717 -8.162 1.00 39.12 101 ALA A CA 1
ATOM 795 C C . ALA A 1 101 ? -22.142 32.373 -9.465 1.00 39.12 101 ALA A C 1
ATOM 797 O O . ALA A 1 101 ? -22.760 33.317 -9.962 1.00 39.12 101 ALA A O 1
ATOM 798 N N . SER A 1 102 ? -21.042 31.856 -10.017 1.00 37.94 102 SER A N 1
ATOM 799 C CA . SER A 1 102 ? -20.524 32.169 -11.356 1.00 37.94 102 SER A CA 1
ATOM 800 C C . SER A 1 102 ? -20.474 30.878 -12.176 1.00 37.94 102 SER A C 1
ATOM 802 O O . SER A 1 102 ? -20.082 29.834 -11.667 1.00 37.94 102 SER A O 1
ATOM 804 N N . SER A 1 103 ? -20.917 30.951 -13.430 1.00 40.22 103 SER A N 1
ATOM 805 C CA . SER A 1 103 ? -21.317 29.830 -14.289 1.00 40.22 103 SER A CA 1
ATOM 806 C C . SER A 1 103 ? -20.222 29.357 -15.256 1.00 40.22 103 SER A C 1
ATOM 808 O O . SER A 1 103 ? -20.466 29.228 -16.456 1.00 40.22 103 SER A O 1
ATOM 810 N N . VAL A 1 104 ? -19.010 29.127 -14.756 1.00 41.59 104 VAL A N 1
ATOM 811 C CA . VAL A 1 104 ? -17.935 28.478 -15.523 1.00 41.59 104 VAL A CA 1
ATOM 812 C C . VAL A 1 104 ? -17.381 27.359 -14.647 1.00 41.59 104 VAL A C 1
ATOM 814 O O . VAL A 1 104 ? -16.661 27.627 -13.691 1.00 41.59 104 VAL A O 1
ATOM 817 N N . GLU A 1 105 ? -17.783 26.117 -14.919 1.00 41.84 105 GLU A N 1
ATOM 818 C CA . GLU A 1 105 ? -17.244 24.929 -14.246 1.00 41.84 105 GLU A CA 1
ATOM 819 C C . GLU A 1 105 ? -15.866 24.615 -14.836 1.00 41.84 105 GLU A C 1
ATOM 821 O O . GLU A 1 105 ? -15.700 23.742 -15.686 1.00 41.84 105 GLU A O 1
ATOM 826 N N . ASP A 1 106 ? -14.861 25.371 -14.397 1.00 39.94 106 ASP A N 1
ATOM 827 C CA . ASP A 1 106 ? -13.491 24.879 -14.435 1.00 39.94 106 ASP A CA 1
ATOM 828 C C . ASP A 1 106 ? -13.446 23.562 -13.635 1.00 39.94 106 ASP A C 1
ATOM 830 O O . ASP A 1 106 ? -14.210 23.380 -12.682 1.00 39.94 106 ASP A O 1
ATOM 834 N N . PHE A 1 107 ? -12.533 22.640 -13.963 1.00 43.69 107 PHE A N 1
ATOM 835 C CA . PHE A 1 107 ? -12.145 21.516 -13.088 1.00 43.69 107 PHE A CA 1
ATOM 836 C C . PHE A 1 107 ? -11.432 22.058 -11.823 1.00 43.69 107 PHE A C 1
ATOM 838 O O . PHE A 1 107 ? -10.318 21.677 -11.470 1.00 43.69 107 PHE A O 1
ATOM 845 N N . SER A 1 108 ? -12.051 23.036 -11.167 1.00 49.19 108 SER A N 1
ATOM 846 C CA . SER A 1 108 ? -11.607 23.673 -9.950 1.00 49.19 108 SER A CA 1
ATOM 847 C C . SER A 1 108 ? -11.729 22.692 -8.796 1.00 49.19 108 SER A C 1
ATOM 849 O O . SER A 1 108 ? -12.599 21.820 -8.767 1.00 49.19 108 SER A O 1
ATOM 851 N N . GLU A 1 109 ? -10.828 22.845 -7.837 1.00 49.06 109 GLU A N 1
ATOM 852 C CA . GLU A 1 109 ? -10.811 22.109 -6.583 1.00 49.06 109 GLU A CA 1
ATOM 853 C C . GLU A 1 109 ? -12.216 22.008 -5.970 1.00 49.06 109 GLU A C 1
ATOM 855 O O . GLU A 1 109 ? -12.808 23.016 -5.591 1.00 49.06 109 GLU A O 1
ATOM 860 N N . GLY A 1 110 ? -12.747 20.782 -5.869 1.00 52.53 110 GLY A N 1
ATOM 861 C CA . GLY A 1 110 ? -14.007 20.530 -5.171 1.00 52.53 110 GLY A CA 1
ATOM 862 C C . GLY A 1 110 ? -15.242 20.251 -6.021 1.00 52.53 110 GLY A C 1
ATOM 863 O O . GLY A 1 110 ? -16.335 20.257 -5.462 1.00 52.53 110 GLY A O 1
ATOM 864 N N . THR A 1 111 ? -15.107 20.002 -7.325 1.00 64.44 111 THR A N 1
ATOM 865 C CA . THR A 1 111 ? -16.212 19.441 -8.116 1.00 64.44 111 THR A CA 1
ATOM 866 C C . THR A 1 111 ? -16.441 17.968 -7.753 1.00 64.44 111 THR A C 1
ATOM 868 O O . THR A 1 111 ? -15.485 17.231 -7.495 1.00 64.44 111 THR A O 1
ATOM 871 N N . ASP A 1 112 ? -17.699 17.517 -7.760 1.00 67.19 112 ASP A N 1
ATOM 872 C CA . ASP A 1 112 ? -18.068 16.116 -7.478 1.00 67.19 112 ASP A CA 1
ATOM 873 C C . ASP A 1 112 ? -17.303 15.126 -8.379 1.00 67.19 112 ASP A C 1
ATOM 875 O O . ASP A 1 112 ? -16.868 14.067 -7.929 1.00 67.19 112 ASP A O 1
ATOM 879 N N . ALA A 1 113 ? -17.022 15.526 -9.625 1.00 74.62 113 ALA A N 1
ATOM 880 C CA . ALA A 1 113 ? -16.220 14.757 -10.576 1.00 74.62 113 ALA A CA 1
ATOM 881 C C . ALA A 1 113 ? -14.773 14.511 -10.103 1.00 74.62 113 ALA A C 1
ATOM 883 O O . ALA A 1 113 ? -14.205 13.442 -10.350 1.00 74.62 113 ALA A O 1
ATOM 884 N N . TRP A 1 114 ? -14.155 15.478 -9.408 1.00 81.50 114 TRP A N 1
ATOM 885 C CA . TRP A 1 114 ? -12.827 15.269 -8.830 1.00 81.50 114 TRP A CA 1
ATOM 886 C C . TRP A 1 114 ? -12.882 14.320 -7.634 1.00 81.50 114 TRP A C 1
ATOM 888 O O . TRP A 1 114 ? -11.986 13.494 -7.488 1.00 81.50 114 TRP A O 1
ATOM 898 N N . LEU A 1 115 ? -13.917 14.416 -6.794 1.00 82.25 115 LEU A N 1
ATOM 899 C CA . LEU A 1 115 ? -14.078 13.524 -5.644 1.00 82.25 115 LEU A CA 1
ATOM 900 C C . LEU A 1 115 ? -14.222 12.068 -6.089 1.00 82.25 115 LEU A C 1
ATOM 902 O O . LEU A 1 115 ? -13.522 11.204 -5.566 1.00 82.25 115 LEU A O 1
ATOM 906 N N . GLU A 1 116 ? -15.048 11.812 -7.104 1.00 85.56 116 GLU A N 1
ATOM 907 C CA . GLU A 1 116 ? -15.193 10.482 -7.699 1.00 85.56 116 GLU A CA 1
ATOM 908 C C . GLU A 1 116 ? -13.851 9.977 -8.250 1.00 85.56 116 GLU A C 1
ATOM 910 O O . GLU A 1 116 ? -13.367 8.909 -7.863 1.00 85.56 116 GLU A O 1
ATOM 915 N N . THR A 1 117 ? -13.182 10.786 -9.077 1.00 90.69 117 THR A N 1
ATOM 916 C CA . THR A 1 117 ? -11.874 10.434 -9.657 1.00 90.69 117 THR A CA 1
ATOM 917 C C . THR A 1 117 ? -10.815 10.187 -8.576 1.00 90.69 117 THR A C 1
ATOM 919 O O . THR A 1 117 ? -10.053 9.223 -8.654 1.00 90.69 117 THR A O 1
ATOM 922 N N . GLY A 1 118 ? -10.778 11.021 -7.536 1.00 92.56 118 GLY A N 1
ATOM 923 C CA . GLY A 1 118 ? -9.883 10.888 -6.391 1.00 92.56 118 GLY A CA 1
ATOM 924 C C . GLY A 1 118 ? -10.128 9.593 -5.621 1.00 92.56 118 GLY A C 1
ATOM 925 O O . GLY A 1 118 ? -9.175 8.877 -5.312 1.00 92.56 118 GLY A O 1
ATOM 926 N N . ALA A 1 119 ? -11.390 9.238 -5.380 1.00 92.50 119 ALA A N 1
ATOM 927 C CA . ALA A 1 119 ? -11.758 7.992 -4.720 1.00 92.50 119 ALA A CA 1
ATOM 928 C C . ALA A 1 119 ? -11.249 6.766 -5.509 1.00 92.50 119 ALA A C 1
ATOM 930 O O . ALA A 1 119 ? -10.607 5.886 -4.927 1.00 92.50 119 ALA A O 1
ATOM 931 N N . HIS A 1 120 ? -11.436 6.755 -6.837 1.00 94.69 120 HIS A N 1
ATOM 932 C CA . HIS A 1 120 ? -10.904 5.709 -7.723 1.00 94.69 120 HIS A CA 1
ATOM 933 C C . HIS A 1 120 ? -9.371 5.652 -7.713 1.00 94.69 120 HIS A C 1
ATOM 935 O O . HIS A 1 120 ? -8.787 4.574 -7.588 1.00 94.69 120 HIS A O 1
ATOM 941 N N . LEU A 1 121 ? -8.704 6.804 -7.815 1.00 96.31 121 LEU A N 1
ATOM 942 C CA . LEU A 1 121 ? -7.244 6.900 -7.780 1.00 96.31 121 LEU A CA 1
ATOM 943 C C . LEU A 1 121 ? -6.668 6.402 -6.453 1.00 96.31 121 LEU A C 1
ATOM 945 O O . LEU A 1 121 ? -5.648 5.710 -6.454 1.00 96.31 121 LEU A O 1
ATOM 949 N N . SER A 1 122 ? -7.312 6.726 -5.330 1.00 97.12 122 SER A N 1
ATOM 950 C CA . SER A 1 122 ? -6.901 6.242 -4.013 1.00 97.12 122 SER A CA 1
ATOM 951 C C . SER A 1 122 ? -6.990 4.721 -3.941 1.00 97.12 122 SER A C 1
ATOM 953 O O . SER A 1 122 ? -6.021 4.082 -3.532 1.00 97.12 122 SER A O 1
ATOM 955 N N . TYR A 1 123 ? -8.119 4.141 -4.359 1.00 97.12 123 TYR A N 1
ATOM 956 C CA . TYR A 1 123 ? -8.308 2.690 -4.360 1.00 97.12 123 TYR A CA 1
ATOM 957 C C . TYR A 1 123 ? -7.274 1.995 -5.255 1.00 97.12 123 TYR A C 1
ATOM 959 O O . TYR A 1 123 ? -6.526 1.134 -4.792 1.00 97.12 123 TYR A O 1
ATOM 967 N N . ALA A 1 124 ? -7.158 2.425 -6.516 1.00 97.81 124 ALA A N 1
ATOM 968 C CA . ALA A 1 124 ? -6.234 1.839 -7.483 1.00 97.81 124 ALA A CA 1
ATOM 969 C C . ALA A 1 124 ? -4.770 1.934 -7.024 1.00 97.81 124 ALA A C 1
ATOM 971 O O . ALA A 1 124 ? -3.996 0.994 -7.208 1.00 97.81 124 ALA A O 1
ATOM 972 N N . SER A 1 125 ? -4.390 3.041 -6.378 1.00 98.56 125 SER A N 1
ATOM 973 C CA . SER A 1 125 ? -3.033 3.226 -5.861 1.00 98.56 125 SER A CA 1
ATOM 974 C C . SER A 1 125 ? -2.715 2.257 -4.725 1.00 98.56 125 SER A C 1
ATOM 976 O O . SER A 1 125 ? -1.667 1.610 -4.744 1.00 98.56 125 SER A O 1
ATOM 978 N N . VAL A 1 126 ? -3.612 2.119 -3.745 1.00 98.44 126 VAL A N 1
ATOM 979 C CA . VAL A 1 126 ? -3.410 1.194 -2.618 1.00 98.44 126 VAL A CA 1
ATOM 980 C C . VAL A 1 126 ? -3.463 -0.257 -3.094 1.00 98.44 126 VAL A C 1
ATOM 982 O O . VAL A 1 126 ? -2.621 -1.053 -2.674 1.00 98.44 126 VAL A O 1
ATOM 985 N N . ASN A 1 127 ? -4.353 -0.579 -4.044 1.00 97.25 127 ASN A N 1
ATOM 986 C CA . ASN A 1 127 ? -4.382 -1.894 -4.681 1.00 97.25 127 ASN A CA 1
ATOM 987 C C . ASN A 1 127 ? -3.042 -2.217 -5.343 1.00 97.25 127 ASN A C 1
ATOM 989 O O . ASN A 1 127 ? -2.452 -3.253 -5.050 1.00 97.25 127 ASN A O 1
ATOM 993 N N . LEU A 1 128 ? -2.508 -1.302 -6.160 1.00 98.38 128 LEU A N 1
ATOM 994 C CA . LEU A 1 128 ? -1.209 -1.490 -6.803 1.00 98.38 128 LEU A CA 1
ATOM 995 C C . LEU A 1 128 ? -0.109 -1.757 -5.770 1.00 98.38 128 LEU A C 1
ATOM 997 O O . LEU A 1 128 ? 0.654 -2.709 -5.917 1.00 98.38 128 LEU A O 1
ATOM 1001 N N . LEU A 1 129 ? -0.038 -0.937 -4.716 1.00 98.62 129 LEU A N 1
ATOM 1002 C CA . LEU A 1 129 ? 0.956 -1.068 -3.646 1.00 98.62 129 LEU A CA 1
ATOM 1003 C C . LEU A 1 129 ? 0.865 -2.417 -2.920 1.00 98.62 129 LEU A C 1
ATOM 1005 O O . LEU A 1 129 ? 1.896 -2.971 -2.542 1.00 98.62 129 LEU A O 1
ATOM 1009 N N . ALA A 1 130 ? -0.339 -2.960 -2.740 1.00 97.75 130 ALA A N 1
ATOM 1010 C CA . ALA A 1 130 ? -0.530 -4.280 -2.156 1.00 97.75 130 ALA A CA 1
ATOM 1011 C C . ALA A 1 130 ? -0.138 -5.395 -3.139 1.00 97.75 130 ALA A C 1
ATOM 1013 O O . ALA A 1 130 ? 0.578 -6.322 -2.759 1.00 97.75 130 ALA A O 1
ATOM 1014 N N . THR A 1 131 ? -0.554 -5.292 -4.402 1.00 97.44 131 THR A N 1
ATOM 1015 C CA . THR A 1 131 ? -0.361 -6.323 -5.430 1.00 97.44 131 THR A CA 1
ATOM 1016 C C . THR A 1 131 ? 1.109 -6.498 -5.822 1.00 97.44 131 THR A C 1
ATOM 1018 O O . THR A 1 131 ? 1.572 -7.631 -5.979 1.00 97.44 131 THR A O 1
ATOM 1021 N N . VAL A 1 132 ? 1.902 -5.417 -5.891 1.00 97.44 132 VAL A N 1
ATOM 1022 C CA . VAL A 1 132 ? 3.342 -5.508 -6.227 1.00 97.44 132 VAL A CA 1
ATOM 1023 C C . VAL A 1 132 ? 4.131 -6.404 -5.266 1.00 97.44 132 VAL A C 1
ATOM 1025 O O . VAL A 1 132 ? 5.122 -7.011 -5.675 1.00 97.44 132 VAL A O 1
ATOM 1028 N N . LEU A 1 133 ? 3.693 -6.531 -4.009 1.00 97.38 133 LEU A N 1
ATOM 1029 C CA . LEU A 1 133 ? 4.375 -7.328 -2.986 1.00 97.38 133 LEU A CA 1
ATOM 1030 C C . LEU A 1 133 ? 4.215 -8.842 -3.192 1.00 97.38 133 LEU A C 1
ATOM 1032 O O . LEU A 1 133 ? 5.004 -9.610 -2.641 1.00 97.38 133 LEU A O 1
ATOM 1036 N N . HIS A 1 134 ? 3.255 -9.267 -4.017 1.00 94.62 134 HIS A N 1
ATOM 1037 C CA . HIS A 1 134 ? 2.937 -10.679 -4.266 1.00 94.62 134 HIS A CA 1
ATOM 1038 C C . HIS A 1 134 ? 3.523 -11.234 -5.566 1.00 94.62 134 HIS A C 1
ATOM 1040 O O . HIS A 1 134 ? 3.531 -12.445 -5.767 1.00 94.62 134 HIS A O 1
ATOM 1046 N N . VAL A 1 135 ? 4.078 -10.379 -6.431 1.00 93.44 135 VAL A N 1
ATOM 1047 C CA . VAL A 1 135 ? 4.570 -10.770 -7.768 1.00 93.44 135 VAL A CA 1
ATOM 1048 C C . VAL A 1 135 ? 5.614 -11.885 -7.714 1.00 93.44 135 VAL A C 1
ATOM 1050 O O . VAL A 1 135 ? 5.655 -12.754 -8.586 1.00 93.44 135 VAL A O 1
ATOM 1053 N N . SER A 1 136 ? 6.513 -11.837 -6.729 1.00 93.62 136 SER A N 1
ATOM 1054 C CA . SER A 1 136 ? 7.520 -12.876 -6.535 1.00 93.62 136 SER A CA 1
ATOM 1055 C C . SER A 1 136 ? 8.083 -12.848 -5.113 1.00 93.62 136 SER A C 1
ATOM 1057 O O . SER A 1 136 ? 8.610 -11.813 -4.685 1.00 93.62 136 SER A O 1
ATOM 1059 N N . PRO A 1 137 ? 8.113 -13.997 -4.408 1.00 92.31 137 PRO A N 1
ATOM 1060 C CA . PRO A 1 137 ? 8.723 -14.099 -3.082 1.00 92.31 137 PRO A CA 1
ATOM 1061 C C . PRO A 1 137 ? 10.193 -13.661 -3.048 1.00 92.31 137 PRO A C 1
ATOM 1063 O O . PRO A 1 137 ? 10.687 -13.227 -2.013 1.00 92.31 137 PRO A O 1
ATOM 1066 N N . ARG A 1 138 ? 10.905 -13.748 -4.183 1.00 92.88 138 ARG A N 1
ATOM 1067 C CA . ARG A 1 138 ? 12.340 -13.424 -4.269 1.00 92.88 138 ARG A CA 1
ATOM 1068 C C . ARG A 1 138 ? 12.649 -11.934 -4.145 1.00 92.88 138 ARG A C 1
ATOM 1070 O O . ARG A 1 138 ? 13.774 -11.598 -3.803 1.00 92.88 138 ARG A O 1
ATOM 1077 N N . ILE A 1 139 ? 11.687 -11.070 -4.461 1.00 94.69 139 ILE A N 1
ATOM 1078 C CA . ILE A 1 139 ? 11.856 -9.608 -4.417 1.00 94.69 139 ILE A CA 1
ATOM 1079 C C . ILE A 1 139 ? 10.900 -8.940 -3.427 1.00 94.69 139 ILE A C 1
ATOM 1081 O O . ILE A 1 139 ? 11.001 -7.739 -3.214 1.00 94.69 139 ILE A O 1
ATOM 1085 N N . CYS A 1 140 ? 9.992 -9.704 -2.808 1.00 96.00 140 CYS A N 1
ATOM 1086 C CA . CYS A 1 140 ? 9.003 -9.197 -1.858 1.00 96.00 140 CYS A CA 1
ATOM 1087 C C . CYS A 1 140 ? 9.661 -8.362 -0.748 1.00 96.00 140 CYS A C 1
ATOM 1089 O O . CYS A 1 140 ? 9.311 -7.198 -0.575 1.00 96.00 140 CYS A O 1
ATOM 1091 N N . ASN A 1 141 ? 10.687 -8.902 -0.077 1.00 97.38 141 ASN A N 1
ATOM 1092 C CA . ASN A 1 141 ? 11.387 -8.180 0.987 1.00 97.38 141 ASN A CA 1
ATOM 1093 C C . ASN A 1 141 ? 12.059 -6.888 0.487 1.00 97.38 141 ASN A C 1
ATOM 1095 O O . ASN A 1 141 ? 11.970 -5.850 1.138 1.00 97.38 141 ASN A O 1
ATOM 1099 N N . GLU A 1 142 ? 12.663 -6.923 -0.703 1.00 97.69 142 GLU A N 1
ATOM 1100 C CA . GLU A 1 142 ? 13.280 -5.742 -1.315 1.00 97.69 142 GLU A CA 1
ATOM 1101 C C . GLU A 1 142 ? 12.241 -4.650 -1.625 1.00 97.69 142 GLU A C 1
ATOM 1103 O O . GLU A 1 142 ? 12.512 -3.463 -1.436 1.00 97.69 142 GLU A O 1
ATOM 1108 N N . LEU A 1 143 ? 11.042 -5.034 -2.073 1.00 98.38 143 LEU A N 1
ATOM 1109 C CA . LEU A 1 143 ? 9.937 -4.110 -2.333 1.00 98.38 143 LEU A CA 1
ATOM 1110 C C . LEU A 1 143 ? 9.329 -3.557 -1.038 1.00 98.38 143 LEU A C 1
ATOM 1112 O O . LEU A 1 143 ? 9.079 -2.356 -0.961 1.00 98.38 143 LEU A O 1
ATOM 1116 N N . GLN A 1 144 ? 9.150 -4.389 -0.007 1.00 98.62 144 GLN A N 1
ATOM 1117 C CA . GLN A 1 144 ? 8.693 -3.950 1.317 1.00 98.62 144 GLN A CA 1
ATOM 1118 C C . GLN A 1 144 ? 9.646 -2.904 1.908 1.00 98.62 144 GLN A C 1
ATOM 1120 O O . GLN A 1 144 ? 9.205 -1.836 2.331 1.00 98.62 144 GLN A O 1
ATOM 1125 N N . MET A 1 145 ? 10.955 -3.180 1.893 1.00 98.69 145 MET A N 1
ATOM 1126 C CA . MET A 1 145 ? 11.966 -2.252 2.408 1.00 98.69 145 MET A CA 1
ATOM 1127 C C . MET A 1 145 ? 12.041 -0.971 1.580 1.00 98.69 145 MET A C 1
ATOM 1129 O O . MET A 1 145 ? 12.145 0.117 2.138 1.00 98.69 145 MET A O 1
ATOM 1133 N N . PHE A 1 146 ? 11.900 -1.069 0.258 1.00 98.75 146 PHE A N 1
ATOM 1134 C CA . PHE A 1 146 ? 11.825 0.115 -0.589 1.00 98.75 146 PHE A CA 1
ATOM 1135 C C . PHE A 1 146 ? 10.606 0.991 -0.261 1.00 98.75 146 PHE A C 1
ATOM 1137 O O . PHE A 1 146 ? 10.742 2.205 -0.142 1.00 98.75 146 PHE A O 1
ATOM 1144 N N . LEU A 1 147 ? 9.417 0.406 -0.081 1.00 98.69 147 LEU A N 1
ATOM 1145 C CA . LEU A 1 147 ? 8.224 1.155 0.331 1.00 98.69 147 LEU A CA 1
ATOM 1146 C C . LEU A 1 147 ? 8.401 1.786 1.716 1.00 98.69 147 LEU A C 1
ATOM 1148 O O . LEU A 1 147 ? 8.011 2.938 1.923 1.00 98.69 147 LEU A O 1
ATOM 1152 N N . TYR A 1 148 ? 9.028 1.060 2.642 1.00 98.62 148 TYR A N 1
ATOM 1153 C CA . TYR A 1 148 ? 9.391 1.568 3.961 1.00 98.62 148 TYR A CA 1
ATOM 1154 C C . TYR A 1 148 ? 10.270 2.825 3.863 1.00 98.62 148 TYR A C 1
ATOM 1156 O O . TYR A 1 148 ? 9.927 3.858 4.434 1.00 98.62 148 TYR A O 1
ATOM 1164 N N . GLU A 1 149 ? 11.325 2.792 3.044 1.00 98.50 149 GLU A N 1
ATOM 1165 C CA . GLU A 1 149 ? 12.199 3.944 2.762 1.00 98.50 149 GLU A CA 1
ATOM 1166 C C . GLU A 1 149 ? 11.478 5.115 2.071 1.00 98.50 149 GLU A C 1
ATOM 1168 O O . GLU A 1 149 ? 11.945 6.253 2.123 1.00 98.50 149 GLU A O 1
ATOM 1173 N N . LYS A 1 150 ? 10.337 4.866 1.415 1.00 98.25 150 LYS A N 1
ATOM 1174 C CA . LYS A 1 150 ? 9.473 5.900 0.814 1.00 98.25 150 LYS A CA 1
ATOM 1175 C C . LYS A 1 150 ? 8.397 6.43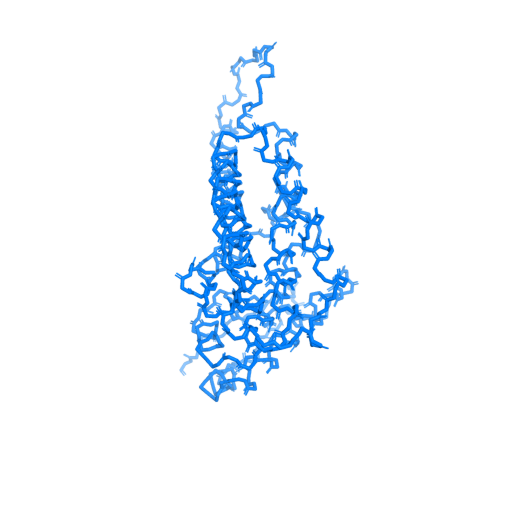6 1.766 1.00 98.25 150 LYS A C 1
ATOM 1177 O O . LYS A 1 150 ? 7.471 7.125 1.324 1.00 98.25 150 LYS A O 1
ATOM 1182 N N . SER A 1 151 ? 8.531 6.162 3.062 1.00 97.88 151 SER A N 1
ATOM 1183 C CA . SER A 1 151 ? 7.600 6.593 4.108 1.00 97.88 151 SER A CA 1
ATOM 1184 C C . SER A 1 151 ? 6.175 6.096 3.853 1.00 97.88 151 SER A C 1
ATOM 1186 O O . SER A 1 151 ? 5.214 6.866 3.928 1.00 97.88 151 SER A O 1
ATOM 1188 N N . ILE A 1 152 ? 6.024 4.810 3.511 1.00 98.69 152 ILE A N 1
ATOM 1189 C CA . ILE A 1 152 ? 4.696 4.185 3.402 1.00 98.69 152 ILE A CA 1
ATOM 1190 C C . ILE A 1 152 ? 3.977 4.139 4.758 1.00 98.69 152 ILE A C 1
ATOM 1192 O O . ILE A 1 152 ? 2.765 4.310 4.807 1.00 98.69 152 ILE A O 1
ATOM 1196 N N . ILE A 1 153 ? 4.720 3.967 5.858 1.00 98.56 153 ILE A N 1
ATOM 1197 C CA . ILE A 1 153 ? 4.169 3.910 7.223 1.00 98.56 153 ILE A CA 1
ATOM 1198 C C . ILE A 1 153 ? 3.495 5.233 7.600 1.00 98.56 153 ILE A C 1
ATOM 1200 O O . ILE A 1 153 ? 2.370 5.225 8.084 1.00 98.56 153 ILE A O 1
ATOM 1204 N N . GLU A 1 154 ? 4.146 6.361 7.306 1.00 98.56 154 GLU A N 1
ATOM 1205 C CA . GLU A 1 154 ? 3.592 7.703 7.527 1.00 98.56 154 GLU A CA 1
ATOM 1206 C C . GLU A 1 154 ? 2.295 7.909 6.736 1.00 98.56 154 GLU A C 1
ATOM 1208 O O . GLU A 1 154 ? 1.282 8.311 7.302 1.00 98.56 154 GLU A O 1
ATOM 1213 N N . TYR A 1 155 ? 2.294 7.536 5.450 1.00 98.69 155 TYR A N 1
ATOM 1214 C CA . TYR A 1 155 ? 1.087 7.592 4.625 1.00 98.69 155 TYR A CA 1
ATOM 1215 C C . TYR A 1 155 ? -0.054 6.758 5.211 1.00 98.69 155 TYR A C 1
ATOM 1217 O O . TYR A 1 155 ? -1.158 7.269 5.353 1.00 98.69 155 TYR A O 1
ATOM 1225 N N . LEU A 1 156 ? 0.204 5.497 5.566 1.00 98.75 156 LEU A N 1
ATOM 1226 C CA . LEU A 1 156 ? -0.811 4.608 6.135 1.00 98.75 156 LEU A CA 1
ATOM 1227 C C . LEU A 1 156 ? -1.371 5.167 7.448 1.00 98.75 156 LEU A C 1
ATOM 1229 O O . LEU A 1 156 ? -2.575 5.079 7.686 1.00 98.75 156 LEU A O 1
ATOM 1233 N N . SER A 1 157 ? -0.507 5.748 8.286 1.00 98.50 157 SER A N 1
ATOM 1234 C CA . SER A 1 157 ? -0.896 6.336 9.569 1.00 98.50 157 SER A CA 1
ATOM 1235 C C . SER A 1 157 ? -1.837 7.517 9.344 1.00 98.50 157 SER A C 1
ATOM 1237 O O . SER A 1 157 ? -2.938 7.551 9.891 1.00 98.50 157 SER A O 1
ATOM 1239 N N . GLU A 1 158 ? -1.479 8.430 8.439 1.00 98.06 158 GLU A N 1
ATOM 1240 C CA . GLU A 1 158 ? -2.349 9.543 8.062 1.00 98.06 158 GLU A CA 1
ATOM 1241 C C . GLU A 1 158 ? -3.654 9.095 7.398 1.00 98.06 158 GLU A C 1
ATOM 1243 O O . GLU A 1 158 ? -4.712 9.668 7.666 1.00 98.06 158 GLU A O 1
ATOM 1248 N N . ALA A 1 159 ? -3.580 8.089 6.528 1.00 98.00 159 ALA A N 1
ATOM 1249 C CA . ALA A 1 159 ? -4.709 7.571 5.772 1.00 98.00 159 ALA A CA 1
ATOM 1250 C C . ALA A 1 159 ? -5.755 6.925 6.684 1.00 98.00 159 ALA A C 1
ATOM 1252 O O . ALA A 1 159 ? -6.950 7.082 6.443 1.00 98.00 159 ALA A O 1
ATOM 1253 N N . LEU A 1 160 ? -5.322 6.229 7.738 1.00 97.12 160 LEU A N 1
ATOM 1254 C CA . LEU A 1 160 ? -6.205 5.568 8.702 1.00 97.12 160 LEU A CA 1
ATOM 1255 C C . LEU A 1 160 ? -6.636 6.477 9.865 1.00 97.12 160 LEU A C 1
ATOM 1257 O O . LEU A 1 160 ? -7.609 6.153 10.556 1.00 97.12 160 LEU A O 1
ATOM 1261 N N . ALA A 1 161 ? -5.968 7.622 10.044 1.00 96.38 161 ALA A N 1
ATOM 1262 C CA . ALA A 1 161 ? -6.327 8.650 11.022 1.00 96.38 161 ALA A CA 1
ATOM 1263 C C . ALA A 1 161 ? -7.554 9.493 10.628 1.00 96.38 161 ALA A C 1
ATOM 1265 O O . ALA A 1 161 ? -8.082 10.221 11.471 1.00 96.38 161 ALA A O 1
ATOM 1266 N N . ILE A 1 162 ? -8.016 9.435 9.372 1.00 94.06 162 ILE A N 1
ATOM 1267 C CA . ILE A 1 162 ? -9.224 10.161 8.949 1.00 94.06 162 ILE A CA 1
ATOM 1268 C C . ILE A 1 162 ? -10.466 9.648 9.695 1.00 94.06 162 ILE A C 1
ATOM 1270 O O . ILE A 1 162 ? -10.573 8.463 10.031 1.00 94.06 162 ILE A O 1
ATOM 1274 N N . SER A 1 163 ? -11.430 10.540 9.937 1.00 91.69 163 SER A N 1
ATOM 1275 C CA . SER A 1 163 ? -12.701 10.161 10.559 1.00 91.69 163 SER A CA 1
ATOM 1276 C C . SER A 1 163 ? -13.538 9.278 9.630 1.00 91.69 163 SER A C 1
ATOM 1278 O O . SER A 1 163 ? -13.381 9.305 8.408 1.00 91.69 163 SER A O 1
ATOM 1280 N N . ARG A 1 164 ? -14.474 8.517 10.211 1.00 87.81 164 ARG A N 1
ATOM 1281 C CA . ARG A 1 164 ? -15.406 7.687 9.435 1.00 87.81 164 ARG A CA 1
ATOM 1282 C C . ARG A 1 164 ? -16.281 8.524 8.499 1.00 87.81 164 ARG A C 1
ATOM 1284 O O . ARG A 1 164 ? -16.487 8.125 7.363 1.00 87.81 164 ARG A O 1
ATOM 1291 N N . ASP A 1 165 ? -16.730 9.697 8.939 1.00 88.62 165 ASP A N 1
ATOM 1292 C CA . ASP A 1 165 ? -17.525 10.601 8.097 1.00 88.62 165 ASP A CA 1
ATOM 1293 C C . ASP A 1 165 ? -16.727 11.094 6.884 1.00 88.62 165 ASP A C 1
ATOM 1295 O O . ASP A 1 165 ? -17.254 11.158 5.775 1.00 88.62 165 ASP A O 1
ATOM 1299 N N . HIS A 1 166 ? -15.440 11.407 7.078 1.00 89.69 166 HIS A N 1
ATOM 1300 C CA . HIS A 1 166 ? -14.546 11.801 5.988 1.00 89.69 166 HIS A CA 1
ATOM 1301 C C . HIS A 1 166 ? -14.324 10.646 5.012 1.00 89.69 166 HIS A C 1
ATOM 1303 O O . HIS A 1 166 ? -14.374 10.846 3.804 1.00 89.69 166 HIS A O 1
ATOM 1309 N N . GLU A 1 167 ? -14.120 9.436 5.533 1.00 91.31 167 GLU A N 1
ATOM 1310 C CA . GLU A 1 167 ? -14.012 8.224 4.722 1.00 91.31 167 GLU A CA 1
ATOM 1311 C C . GLU A 1 167 ? -15.246 8.037 3.828 1.00 91.31 167 GLU A C 1
ATOM 1313 O O . GLU A 1 167 ? -15.112 7.973 2.610 1.00 91.31 167 GLU A O 1
ATOM 1318 N N . LEU A 1 168 ? -16.442 8.040 4.424 1.00 89.00 168 LEU A N 1
ATOM 1319 C CA . LEU A 1 168 ? -17.711 7.828 3.719 1.00 89.00 168 LEU A CA 1
ATOM 1320 C C . LEU A 1 168 ? -18.046 8.931 2.708 1.00 89.00 168 LEU A C 1
ATOM 1322 O O . LEU A 1 168 ? -18.787 8.686 1.762 1.00 89.00 168 LEU A O 1
ATOM 1326 N N . SER A 1 169 ? -17.529 10.144 2.913 1.00 88.25 169 SER A N 1
ATOM 1327 C CA . SER A 1 169 ? -17.814 11.284 2.036 1.00 88.25 169 SER A CA 1
ATOM 1328 C C . SER A 1 169 ? -16.922 11.330 0.795 1.00 88.25 169 SER A C 1
ATOM 1330 O O . SER A 1 169 ? -17.314 11.926 -0.204 1.00 88.25 169 SER A O 1
ATOM 1332 N N . TYR A 1 170 ? -15.710 10.767 0.862 1.00 89.69 170 TYR A N 1
ATOM 1333 C CA . TYR A 1 170 ? -14.665 11.034 -0.136 1.00 89.69 170 TYR A CA 1
ATOM 1334 C C . TYR A 1 170 ? -13.974 9.797 -0.698 1.00 89.69 170 TYR A C 1
ATOM 1336 O O . TYR A 1 170 ? -13.203 9.920 -1.649 1.00 89.69 170 TYR A O 1
ATOM 1344 N N . PHE A 1 171 ? -14.205 8.621 -0.121 1.00 92.62 171 PHE A N 1
ATOM 1345 C CA . PHE A 1 171 ? -13.531 7.398 -0.527 1.00 92.62 171 PHE A CA 1
ATOM 1346 C C . PHE A 1 171 ? -14.525 6.283 -0.816 1.00 92.62 171 PHE A C 1
ATOM 1348 O O . PHE A 1 171 ? -15.668 6.289 -0.365 1.00 92.62 171 PHE A O 1
ATOM 1355 N N . GLN A 1 172 ? -14.064 5.317 -1.606 1.00 90.50 172 GLN A N 1
ATOM 1356 C CA . GLN A 1 172 ? -14.867 4.161 -1.977 1.00 90.50 172 GLN A CA 1
ATOM 1357 C C . GLN A 1 172 ? -15.041 3.213 -0.796 1.00 90.50 172 GLN A C 1
ATOM 1359 O O . GLN A 1 172 ? -14.218 3.164 0.127 1.00 90.50 172 GLN A O 1
ATOM 1364 N N . GLU A 1 173 ? -16.102 2.415 -0.863 1.00 88.50 173 GLU A N 1
ATOM 1365 C CA . GLU A 1 173 ? -16.281 1.282 0.033 1.00 88.50 173 GLU A CA 1
ATOM 1366 C C . GLU A 1 173 ? -15.038 0.375 0.009 1.00 88.50 173 GLU A C 1
ATOM 1368 O O . GLU A 1 173 ? -14.390 0.193 -1.021 1.00 88.50 173 GLU A O 1
ATOM 1373 N N . GLY A 1 174 ? -14.665 -0.154 1.175 1.00 89.81 174 GLY A N 1
ATOM 1374 C CA . GLY A 1 174 ? -13.453 -0.959 1.323 1.00 89.81 174 GLY A CA 1
ATOM 1375 C C . GLY A 1 174 ? -12.160 -0.156 1.505 1.00 89.81 174 GLY A C 1
ATOM 1376 O O . GLY A 1 174 ? -11.105 -0.771 1.642 1.00 89.81 174 GLY A O 1
ATOM 1377 N N . TYR A 1 175 ? -12.204 1.182 1.596 1.00 94.06 175 TYR A N 1
ATOM 1378 C CA . TYR A 1 175 ? -11.018 2.019 1.841 1.00 94.06 175 TYR A CA 1
ATOM 1379 C C . TYR A 1 175 ? -10.140 1.492 2.988 1.00 94.06 175 TYR A C 1
ATOM 1381 O O . TYR A 1 175 ? -8.964 1.188 2.776 1.00 94.06 175 TYR A O 1
ATOM 1389 N N . ARG A 1 176 ? -10.692 1.316 4.199 1.00 94.81 176 ARG A N 1
ATOM 1390 C CA . ARG A 1 176 ? -9.930 0.758 5.335 1.00 94.81 176 ARG A CA 1
ATOM 1391 C C . ARG A 1 176 ? -9.436 -0.663 5.075 1.00 94.81 176 ARG A C 1
ATOM 1393 O O . ARG A 1 176 ? -8.297 -0.970 5.420 1.00 94.81 176 ARG A O 1
ATOM 1400 N N . THR A 1 177 ? -10.261 -1.497 4.449 1.00 95.75 177 THR A N 1
ATOM 1401 C CA . THR A 1 177 ? -9.934 -2.890 4.118 1.00 95.75 177 THR A CA 1
ATOM 1402 C C . THR A 1 177 ? -8.669 -2.970 3.265 1.00 95.75 177 THR A C 1
ATOM 1404 O O . TH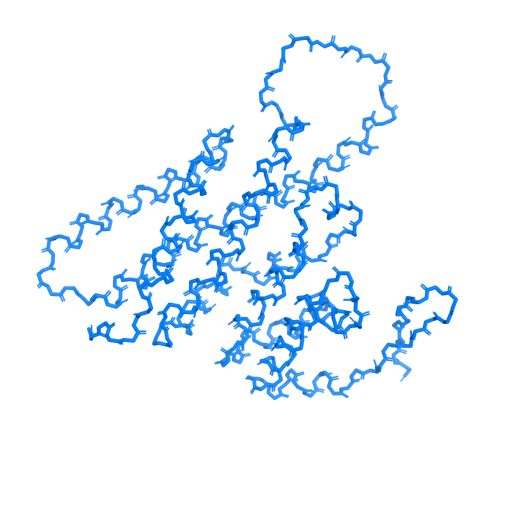R A 1 177 ? -7.748 -3.711 3.603 1.00 95.75 177 THR A O 1
ATOM 1407 N N . GLU A 1 178 ? -8.557 -2.138 2.229 1.00 96.81 178 GLU A N 1
ATOM 1408 C CA . GLU A 1 178 ? -7.380 -2.104 1.355 1.00 96.81 178 GLU A CA 1
ATOM 1409 C C . GLU A 1 178 ? -6.110 -1.619 2.066 1.00 96.81 178 GLU A C 1
ATOM 1411 O O . GLU A 1 178 ? -5.024 -2.167 1.861 1.00 96.81 178 GLU A O 1
ATOM 1416 N N . HIS A 1 179 ? -6.229 -0.633 2.958 1.00 98.44 179 HIS A N 1
ATOM 1417 C CA . HIS A 1 179 ? -5.091 -0.157 3.748 1.00 98.44 179 HIS A CA 1
ATOM 1418 C C . HIS A 1 179 ? -4.612 -1.222 4.742 1.00 98.44 179 HIS A C 1
ATOM 1420 O O . HIS A 1 179 ? -3.407 -1.431 4.889 1.00 98.44 179 HIS A O 1
ATOM 1426 N N . VAL A 1 180 ? -5.535 -1.938 5.392 1.00 98.25 180 VAL A N 1
ATOM 1427 C CA . VAL A 1 180 ? -5.195 -3.046 6.298 1.00 98.25 180 VAL A CA 1
ATOM 1428 C C . VAL A 1 180 ? -4.604 -4.229 5.525 1.00 98.25 180 VAL A C 1
ATOM 1430 O O . VAL A 1 180 ? -3.613 -4.807 5.974 1.00 98.25 180 VAL A O 1
ATOM 1433 N N . ARG A 1 181 ? -5.107 -4.532 4.321 1.00 98.25 181 ARG A N 1
ATOM 1434 C CA . ARG A 1 181 ? -4.491 -5.509 3.409 1.00 98.25 181 ARG A CA 1
ATOM 1435 C C . ARG A 1 181 ? -3.047 -5.134 3.074 1.00 98.25 181 ARG A C 1
ATOM 1437 O O . ARG A 1 181 ? -2.154 -5.980 3.150 1.00 98.25 181 ARG A O 1
ATOM 1444 N N . LEU A 1 182 ? -2.789 -3.868 2.744 1.00 98.69 182 LEU A N 1
ATOM 1445 C CA . LEU A 1 182 ? -1.435 -3.378 2.484 1.00 98.69 182 LEU A CA 1
ATOM 1446 C C . LEU A 1 182 ? -0.533 -3.512 3.724 1.00 98.69 182 LEU A C 1
ATOM 1448 O O . LEU A 1 182 ? 0.594 -3.988 3.599 1.00 98.69 182 LEU A O 1
ATOM 1452 N N . ILE A 1 183 ? -1.032 -3.181 4.920 1.00 98.75 183 ILE A N 1
ATOM 1453 C CA . ILE A 1 183 ? -0.317 -3.388 6.192 1.00 98.75 183 ILE A CA 1
ATOM 1454 C C . ILE A 1 183 ? 0.048 -4.865 6.387 1.00 98.75 183 ILE A C 1
ATOM 1456 O O . ILE A 1 183 ? 1.203 -5.174 6.690 1.00 98.75 183 ILE A O 1
ATOM 1460 N N . ALA A 1 184 ? -0.901 -5.783 6.175 1.00 98.56 184 ALA A N 1
ATOM 1461 C CA . ALA A 1 184 ? -0.660 -7.218 6.301 1.00 98.56 184 ALA A CA 1
ATOM 1462 C C . ALA A 1 184 ? 0.459 -7.686 5.358 1.00 98.56 184 ALA A C 1
ATOM 1464 O O . ALA A 1 184 ? 1.362 -8.415 5.778 1.00 98.56 184 ALA A O 1
ATOM 1465 N N . ASN A 1 185 ? 0.432 -7.233 4.103 1.00 98.44 185 ASN A N 1
ATOM 1466 C CA . ASN A 1 185 ? 1.423 -7.592 3.089 1.00 98.44 185 ASN A CA 1
ATOM 1467 C C . ASN A 1 185 ? 2.807 -7.000 3.385 1.00 98.44 185 ASN A C 1
ATOM 1469 O O . ASN A 1 185 ? 3.825 -7.658 3.180 1.00 98.44 185 ASN A O 1
ATOM 1473 N N . LEU A 1 186 ? 2.857 -5.772 3.899 1.00 98.62 186 LEU A N 1
ATOM 1474 C CA . LEU A 1 186 ? 4.088 -5.095 4.303 1.00 98.62 186 LEU A CA 1
ATOM 1475 C C . LEU A 1 186 ? 4.769 -5.781 5.496 1.00 98.62 186 LEU A C 1
ATOM 1477 O O . LEU A 1 186 ? 5.993 -5.891 5.519 1.00 98.62 186 LEU A O 1
ATOM 1481 N N . ALA A 1 187 ? 3.985 -6.265 6.461 1.00 98.44 187 ALA A N 1
ATOM 1482 C CA . ALA A 1 187 ? 4.492 -6.943 7.651 1.00 98.44 187 ALA A CA 1
ATOM 1483 C C . ALA A 1 187 ? 4.932 -8.394 7.398 1.00 98.44 187 ALA A C 1
ATOM 1485 O O . ALA A 1 187 ? 5.618 -8.970 8.237 1.00 98.44 187 ALA A O 1
ATOM 1486 N N . PHE A 1 188 ? 4.533 -9.012 6.282 1.00 98.12 188 PHE A N 1
ATOM 1487 C CA . PHE A 1 188 ? 4.781 -10.432 6.031 1.00 98.12 188 PHE A CA 1
ATOM 1488 C C . PHE A 1 188 ? 6.280 -10.762 5.971 1.00 98.12 188 PHE A C 1
ATOM 1490 O O . PHE A 1 188 ? 6.986 -10.321 5.065 1.00 98.12 188 PHE A O 1
ATOM 1497 N N . SER A 1 189 ? 6.752 -11.584 6.914 1.00 97.50 189 SER A N 1
ATOM 1498 C CA . SER A 1 189 ? 8.155 -12.005 7.044 1.00 97.50 189 SER A CA 1
ATOM 1499 C C . SER A 1 189 ? 9.154 -10.836 7.091 1.00 97.50 189 SER A C 1
ATOM 1501 O O . SER A 1 189 ? 10.285 -10.961 6.619 1.00 97.50 189 SER A O 1
ATOM 1503 N N . ASN A 1 190 ? 8.745 -9.688 7.645 1.00 98.31 190 ASN A N 1
ATOM 1504 C CA . ASN A 1 190 ? 9.565 -8.479 7.691 1.00 98.31 190 ASN A CA 1
ATOM 1505 C C . ASN A 1 190 ? 9.544 -7.831 9.080 1.00 98.31 190 ASN A C 1
ATOM 1507 O O . ASN A 1 190 ? 8.628 -7.089 9.428 1.00 98.31 190 ASN A O 1
ATOM 1511 N N . THR A 1 191 ? 10.584 -8.102 9.870 1.00 98.56 191 THR A N 1
ATOM 1512 C CA . THR A 1 191 ? 10.697 -7.626 11.256 1.00 98.56 191 THR A CA 1
ATOM 1513 C C . THR A 1 191 ? 10.738 -6.104 11.360 1.00 98.56 191 THR A C 1
ATOM 1515 O O . THR A 1 191 ? 10.055 -5.553 12.214 1.00 98.56 191 THR A O 1
ATOM 1518 N N . VAL A 1 192 ? 11.484 -5.419 10.482 1.00 98.56 192 VAL A N 1
ATOM 1519 C CA . VAL A 1 192 ? 11.625 -3.951 10.528 1.00 98.56 192 VAL A CA 1
ATOM 1520 C C . VAL A 1 192 ? 10.267 -3.289 10.335 1.00 98.56 192 VAL A C 1
ATOM 1522 O O . VAL A 1 192 ? 9.856 -2.455 11.135 1.00 98.56 192 VAL A O 1
ATOM 1525 N N . VAL A 1 193 ? 9.547 -3.705 9.297 1.00 98.31 193 VAL A N 1
ATOM 1526 C CA . VAL A 1 193 ? 8.242 -3.137 8.968 1.00 98.31 193 VAL A CA 1
ATOM 1527 C C . VAL A 1 193 ? 7.198 -3.503 10.027 1.00 98.31 193 VAL A C 1
ATOM 1529 O O . VAL A 1 193 ? 6.433 -2.636 10.448 1.00 98.31 193 VAL A O 1
ATOM 1532 N N . ALA A 1 194 ? 7.200 -4.747 10.520 1.00 98.50 194 ALA A N 1
ATOM 1533 C CA . ALA A 1 194 ? 6.317 -5.184 11.602 1.00 98.50 194 ALA A CA 1
ATOM 1534 C C . ALA A 1 194 ? 6.535 -4.389 12.902 1.00 98.50 194 ALA A C 1
ATOM 1536 O O . ALA A 1 194 ? 5.561 -3.972 13.531 1.00 98.50 194 ALA A O 1
ATOM 1537 N N . ASP A 1 195 ? 7.790 -4.135 13.285 1.00 98.56 195 ASP A N 1
ATOM 1538 C CA . ASP A 1 195 ? 8.124 -3.314 14.452 1.00 98.56 195 ASP A CA 1
ATOM 1539 C C . ASP A 1 195 ? 7.636 -1.873 14.291 1.00 98.56 195 ASP A C 1
ATOM 1541 O O . ASP A 1 195 ? 7.048 -1.321 15.221 1.00 98.56 195 ASP A O 1
ATOM 1545 N N . SER A 1 196 ? 7.813 -1.273 13.112 1.00 98.50 196 SER A N 1
ATOM 1546 C CA . SER A 1 196 ? 7.329 0.083 12.832 1.00 98.50 196 SER A CA 1
ATOM 1547 C C . SER A 1 196 ? 5.805 0.185 12.872 1.00 98.50 196 SER A C 1
ATOM 1549 O O . SER A 1 196 ? 5.279 1.130 13.458 1.00 98.50 196 SER A O 1
ATOM 1551 N N . ILE A 1 197 ? 5.089 -0.797 12.313 1.00 98.31 197 ILE A N 1
ATOM 1552 C CA . ILE A 1 197 ? 3.621 -0.856 12.380 1.00 98.31 197 ILE A CA 1
ATOM 1553 C C . ILE A 1 197 ? 3.158 -0.989 13.834 1.00 98.31 197 ILE A C 1
ATOM 1555 O O . ILE A 1 197 ? 2.245 -0.288 14.255 1.00 98.31 197 ILE A O 1
ATOM 1559 N N . ALA A 1 198 ? 3.795 -1.859 14.622 1.00 97.44 198 ALA A N 1
ATOM 1560 C CA . ALA A 1 198 ? 3.448 -2.034 16.029 1.00 97.44 198 ALA A CA 1
ATOM 1561 C C . ALA A 1 198 ? 3.832 -0.820 16.892 1.00 97.44 198 ALA A C 1
ATOM 1563 O O . ALA A 1 198 ? 3.232 -0.597 17.947 1.00 97.44 198 ALA A O 1
ATOM 1564 N N . ALA A 1 199 ? 4.842 -0.043 16.496 1.00 97.12 199 ALA A N 1
ATOM 1565 C CA . ALA A 1 199 ? 5.240 1.186 17.173 1.00 97.12 199 ALA A CA 1
ATOM 1566 C C . ALA A 1 199 ? 4.218 2.317 16.971 1.00 97.12 199 ALA A C 1
ATOM 1568 O O . ALA A 1 199 ? 3.945 3.040 17.932 1.00 97.12 199 ALA A O 1
ATOM 1569 N N . ASP A 1 200 ? 3.629 2.423 15.779 1.00 97.81 200 ASP A N 1
ATOM 1570 C CA . ASP A 1 200 ? 2.608 3.416 15.445 1.00 97.81 200 ASP A CA 1
ATOM 1571 C C . ASP A 1 200 ? 1.243 3.056 16.065 1.00 97.81 200 ASP A C 1
ATOM 1573 O O . ASP A 1 200 ? 0.628 2.032 15.759 1.00 97.81 200 ASP A O 1
ATOM 1577 N N . VAL A 1 201 ? 0.760 3.914 16.967 1.00 94.25 201 VAL A N 1
ATOM 1578 C CA . VAL A 1 201 ? -0.494 3.691 17.706 1.00 94.25 201 VAL A CA 1
ATOM 1579 C C . VAL A 1 201 ? -1.712 3.724 16.783 1.00 94.25 201 VAL A C 1
ATOM 1581 O O . VAL A 1 201 ? -2.639 2.939 16.985 1.00 94.25 201 VAL A O 1
ATOM 1584 N N . THR A 1 202 ? -1.717 4.589 15.769 1.00 95.94 202 THR A N 1
ATOM 1585 C CA . THR A 1 202 ? -2.825 4.715 14.816 1.00 95.94 202 THR A CA 1
ATOM 1586 C C . THR A 1 202 ? -2.953 3.450 13.982 1.00 95.94 202 THR A C 1
ATOM 1588 O O . THR A 1 202 ? -4.052 2.903 13.852 1.00 95.94 202 THR A O 1
ATOM 1591 N N . LEU A 1 203 ? -1.831 2.949 13.460 1.00 97.88 203 LEU A N 1
ATOM 1592 C CA . LEU A 1 203 ? -1.803 1.727 12.660 1.00 97.88 203 LEU A CA 1
ATOM 1593 C C . LEU A 1 203 ? -2.196 0.511 13.488 1.00 97.88 203 LEU A C 1
ATOM 1595 O O . LEU A 1 203 ? -3.098 -0.231 13.098 1.00 97.88 203 LEU A O 1
ATOM 1599 N N . LEU A 1 204 ? -1.570 0.336 14.655 1.00 96.56 204 LEU A N 1
ATOM 1600 C CA . LEU A 1 204 ? -1.861 -0.796 15.525 1.00 96.56 204 LEU A CA 1
ATOM 1601 C C . LEU A 1 204 ? -3.326 -0.787 15.984 1.00 96.56 204 LEU A C 1
ATOM 1603 O O . LEU A 1 204 ? -3.993 -1.817 15.924 1.00 96.56 204 LEU A O 1
ATOM 1607 N N . SER A 1 205 ? -3.855 0.373 16.382 1.00 93.44 205 SER A N 1
ATOM 1608 C CA . SER A 1 205 ? -5.262 0.518 16.771 1.00 93.44 205 SER A CA 1
ATOM 1609 C C . SER A 1 205 ? -6.214 0.232 15.607 1.00 93.44 205 SER A C 1
ATOM 1611 O O . SER A 1 205 ? -7.218 -0.458 15.785 1.00 93.44 205 SER A O 1
ATOM 1613 N N . SER A 1 206 ? -5.893 0.689 14.395 1.00 94.38 206 SER A N 1
ATOM 1614 C CA . SER A 1 206 ? -6.717 0.437 13.205 1.00 94.38 206 SER A CA 1
ATOM 1615 C C . SER A 1 206 ? -6.776 -1.051 12.854 1.00 94.38 206 SER A C 1
ATOM 1617 O O . SER A 1 206 ? -7.859 -1.577 12.612 1.00 94.38 206 SER A O 1
ATOM 1619 N N . VAL A 1 207 ? -5.639 -1.751 12.912 1.00 96.44 207 VAL A N 1
ATOM 1620 C CA . VAL A 1 207 ? -5.582 -3.204 12.693 1.00 96.44 207 VAL A CA 1
ATOM 1621 C C . VAL A 1 207 ? -6.389 -3.949 13.757 1.00 96.44 207 VAL A C 1
ATOM 1623 O O . VAL A 1 207 ? -7.248 -4.759 13.413 1.00 96.44 207 VAL A O 1
ATOM 1626 N N . LEU A 1 208 ? -6.157 -3.655 15.041 1.00 94.25 208 LEU A N 1
ATOM 1627 C CA . LEU A 1 208 ? -6.827 -4.347 16.146 1.00 94.25 208 LEU A CA 1
ATOM 1628 C C . LEU A 1 208 ? -8.332 -4.061 16.182 1.00 94.25 208 LEU A C 1
ATOM 1630 O O . LEU A 1 208 ? -9.121 -4.970 16.416 1.00 94.25 208 LEU A O 1
ATOM 1634 N N . SER A 1 209 ? -8.758 -2.824 15.928 1.00 90.00 209 SER A N 1
ATOM 1635 C CA . SER A 1 209 ? -10.183 -2.471 15.908 1.00 90.00 209 SER A CA 1
ATOM 1636 C C . SER A 1 209 ? -10.945 -3.120 14.753 1.00 90.00 209 SER A C 1
ATOM 1638 O O . SER A 1 209 ? -12.116 -3.449 14.937 1.00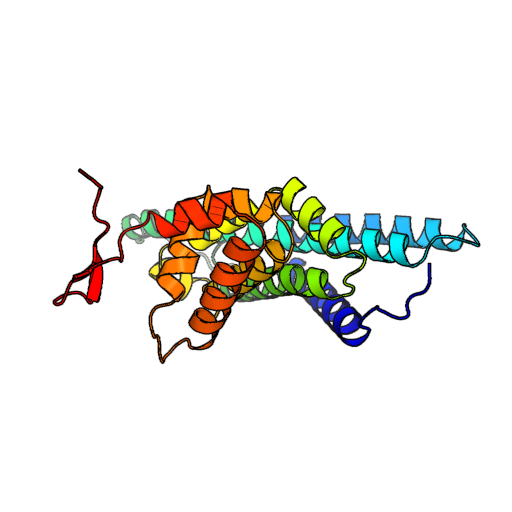 90.00 209 SER A O 1
ATOM 1640 N N . GLY A 1 210 ? -10.283 -3.376 13.619 1.00 89.94 210 GLY A N 1
ATOM 1641 C CA . GLY A 1 210 ? -10.862 -4.112 12.493 1.00 89.94 210 GLY A CA 1
ATOM 1642 C C . GLY A 1 210 ? -11.105 -5.602 12.760 1.00 89.94 210 GLY A C 1
ATOM 1643 O O . GLY A 1 210 ? -11.817 -6.227 11.993 1.00 89.94 210 GLY A O 1
ATOM 1644 N N . THR A 1 211 ? -10.601 -6.174 13.864 1.00 88.88 211 THR A N 1
ATOM 1645 C CA . THR A 1 211 ? -10.896 -7.574 14.258 1.00 88.88 211 THR A CA 1
ATOM 1646 C C . THR A 1 211 ? -12.295 -7.768 14.851 1.00 88.88 211 THR A C 1
ATOM 1648 O O . THR A 1 211 ? -12.701 -8.889 15.160 1.00 88.88 211 THR A O 1
ATOM 1651 N N . LYS A 1 212 ? -13.044 -6.682 15.065 1.00 85.06 212 LYS A N 1
ATOM 1652 C CA . LYS A 1 212 ? -14.426 -6.766 15.538 1.00 85.06 212 LYS A CA 1
ATOM 1653 C C . LYS A 1 212 ? -15.298 -7.386 14.455 1.00 85.06 212 LYS A C 1
ATOM 1655 O O . LYS A 1 212 ? -15.184 -7.010 13.299 1.00 85.06 212 LYS A O 1
ATOM 1660 N N . ILE A 1 213 ? -16.209 -8.271 14.857 1.00 75.69 213 ILE A N 1
ATOM 1661 C CA . ILE A 1 213 ? -17.207 -8.836 13.946 1.00 75.69 213 ILE A CA 1
ATOM 1662 C C . ILE A 1 213 ? -18.021 -7.689 13.343 1.00 75.69 213 ILE A C 1
ATOM 1664 O O . ILE A 1 213 ? -18.719 -6.972 14.064 1.00 75.69 213 ILE A O 1
ATOM 1668 N N . ASP A 1 214 ? -17.908 -7.548 12.029 1.00 75.56 214 ASP A N 1
ATOM 1669 C CA . ASP A 1 214 ? -18.632 -6.590 11.209 1.00 75.56 214 ASP A CA 1
ATOM 1670 C C . ASP A 1 214 ? -19.234 -7.350 10.020 1.00 75.56 214 ASP A C 1
ATOM 1672 O O . ASP A 1 214 ? -18.525 -7.746 9.094 1.00 75.56 214 ASP A O 1
ATOM 1676 N N . GLU A 1 215 ? -20.541 -7.617 10.085 1.00 73.88 215 GLU A N 1
ATOM 1677 C CA . GLU A 1 215 ? -21.267 -8.330 9.025 1.00 73.88 215 GLU A CA 1
ATOM 1678 C C . GLU A 1 215 ? -21.358 -7.505 7.731 1.00 73.88 215 GLU A C 1
ATOM 1680 O O . GLU A 1 215 ? -21.544 -8.078 6.659 1.00 73.88 215 GLU A O 1
ATOM 1685 N N . GLU A 1 216 ? -21.189 -6.180 7.815 1.00 74.31 216 GLU A N 1
ATOM 1686 C CA . GLU A 1 216 ? -21.224 -5.274 6.665 1.00 74.31 216 GLU A CA 1
ATOM 1687 C C . GLU A 1 216 ? -19.855 -5.178 5.972 1.00 74.31 216 GLU A C 1
ATOM 1689 O O . GLU A 1 216 ? -19.789 -4.843 4.793 1.00 74.31 216 GLU A O 1
ATOM 1694 N N . ASN A 1 217 ? -18.758 -5.523 6.659 1.00 77.06 217 ASN A N 1
ATOM 1695 C CA . ASN A 1 217 ? -17.408 -5.508 6.088 1.00 77.06 217 ASN A CA 1
ATOM 1696 C C . ASN A 1 217 ? -16.570 -6.737 6.500 1.00 77.06 217 ASN A C 1
ATOM 1698 O O . ASN A 1 217 ? -15.548 -6.605 7.185 1.00 77.06 217 ASN A O 1
ATOM 1702 N N . PRO A 1 218 ? -16.944 -7.949 6.043 1.00 81.06 218 PRO A N 1
ATOM 1703 C CA . PRO A 1 218 ? -16.235 -9.179 6.400 1.00 81.06 218 PRO A CA 1
ATOM 1704 C C . PRO A 1 218 ? -14.772 -9.185 5.929 1.00 81.06 218 PRO A C 1
ATOM 1706 O O . PRO A 1 218 ? -13.914 -9.784 6.577 1.00 81.06 218 PRO A O 1
ATOM 1709 N N . GLY A 1 219 ? -14.465 -8.480 4.833 1.00 89.06 219 GLY A N 1
ATOM 1710 C CA . GLY A 1 219 ? -13.101 -8.374 4.316 1.00 89.06 219 GLY A CA 1
ATOM 1711 C C . GLY A 1 219 ? -12.155 -7.642 5.270 1.00 89.06 219 GLY A C 1
ATOM 1712 O O . GLY A 1 219 ? -10.991 -8.023 5.384 1.00 89.06 219 GLY A O 1
ATOM 1713 N N . LEU A 1 220 ? -12.631 -6.616 5.989 1.00 92.81 220 LEU A N 1
ATOM 1714 C CA . LEU A 1 220 ? -11.805 -5.903 6.967 1.00 92.81 220 LEU A CA 1
ATOM 1715 C C . LEU A 1 220 ? -11.370 -6.823 8.110 1.00 92.81 220 LEU A C 1
ATOM 1717 O O . LEU A 1 220 ? -10.203 -6.786 8.493 1.00 92.81 220 LEU A O 1
ATOM 1721 N N . VAL A 1 221 ? -12.281 -7.668 8.603 1.00 93.62 221 VAL A N 1
ATOM 1722 C CA . VAL A 1 221 ? -12.001 -8.622 9.686 1.00 93.62 221 VAL A CA 1
ATOM 1723 C C . VAL A 1 221 ? -10.898 -9.587 9.284 1.00 93.62 221 VAL A C 1
ATOM 1725 O O . VAL A 1 221 ? -9.891 -9.700 9.984 1.00 93.62 221 VAL A O 1
ATOM 1728 N N . GLU A 1 222 ? -11.050 -10.220 8.122 1.00 93.62 222 GLU A N 1
ATOM 1729 C CA . GLU A 1 222 ? -10.073 -11.169 7.598 1.00 93.62 222 GLU A CA 1
ATOM 1730 C C . GLU A 1 222 ? -8.690 -10.515 7.462 1.00 93.62 222 GLU A C 1
ATOM 1732 O O . GLU A 1 222 ? -7.702 -11.004 8.019 1.00 93.62 222 GLU A O 1
ATOM 1737 N N . TRP A 1 223 ? -8.603 -9.358 6.796 1.00 97.06 223 TRP A N 1
ATOM 1738 C CA . TRP A 1 223 ? -7.323 -8.670 6.616 1.00 97.06 223 TRP A CA 1
ATOM 1739 C C . TRP A 1 223 ? -6.715 -8.174 7.928 1.00 97.06 223 TRP A C 1
ATOM 1741 O O . TRP A 1 223 ? -5.490 -8.200 8.072 1.00 97.06 223 TRP A O 1
ATOM 1751 N N . SER A 1 224 ? -7.534 -7.774 8.900 1.00 97.25 224 SER A N 1
ATOM 1752 C CA . SER A 1 224 ? -7.074 -7.423 10.243 1.00 97.25 224 SER A CA 1
ATOM 1753 C C . SER A 1 224 ? -6.460 -8.620 10.967 1.00 97.25 224 SER A C 1
ATOM 1755 O O . SER A 1 224 ? -5.374 -8.493 11.533 1.00 97.25 224 SER A O 1
ATOM 1757 N N . GLU A 1 225 ? -7.088 -9.795 10.916 1.00 95.81 225 GLU A N 1
ATOM 1758 C CA . GLU A 1 225 ? -6.528 -11.022 11.495 1.00 95.81 225 GLU A CA 1
ATOM 1759 C C . GLU A 1 225 ? -5.210 -11.419 10.816 1.00 95.81 225 GLU A C 1
ATOM 1761 O O . GLU A 1 225 ? -4.220 -11.724 11.492 1.00 95.81 225 GLU A O 1
ATOM 1766 N N . PHE A 1 226 ? -5.155 -11.342 9.481 1.00 96.81 226 PHE A N 1
ATOM 1767 C CA . PHE A 1 226 ? -3.923 -11.567 8.723 1.00 96.81 226 PHE A CA 1
ATOM 1768 C C . PHE A 1 226 ? -2.820 -10.575 9.106 1.00 96.81 226 PHE A C 1
ATOM 1770 O O . PHE A 1 226 ? -1.667 -10.982 9.275 1.00 96.81 226 PHE A O 1
ATOM 1777 N N . ALA A 1 227 ? -3.149 -9.293 9.280 1.00 98.31 227 ALA A N 1
ATOM 1778 C CA . ALA A 1 227 ? -2.197 -8.279 9.717 1.00 98.31 227 ALA A CA 1
ATOM 1779 C C . ALA A 1 227 ? -1.658 -8.583 11.121 1.00 98.31 227 ALA A C 1
ATOM 1781 O O . ALA A 1 227 ? -0.440 -8.602 11.304 1.00 98.31 227 ALA A O 1
ATOM 1782 N N . VAL A 1 228 ? -2.529 -8.892 12.091 1.00 98.06 228 VAL A N 1
ATOM 1783 C CA . VAL A 1 228 ? -2.116 -9.271 13.456 1.00 98.06 228 VAL A CA 1
ATOM 1784 C C . VAL A 1 228 ? -1.174 -10.469 13.421 1.00 98.06 228 VAL A C 1
ATOM 1786 O O . VAL A 1 228 ? -0.116 -10.431 14.057 1.00 98.06 228 VAL A O 1
ATOM 1789 N N . ARG A 1 229 ? -1.520 -11.506 12.651 1.00 98.12 229 ARG A N 1
ATOM 1790 C CA . ARG A 1 229 ? -0.680 -12.696 12.493 1.00 98.12 229 ARG A CA 1
ATOM 1791 C C . ARG A 1 229 ? 0.687 -12.335 11.922 1.00 98.12 229 ARG A C 1
ATOM 1793 O O . ARG A 1 229 ? 1.700 -12.648 12.536 1.00 98.12 229 ARG A O 1
ATOM 1800 N N . ASN A 1 230 ? 0.730 -11.619 10.799 1.00 98.50 230 ASN A N 1
ATOM 1801 C CA . ASN A 1 230 ? 1.985 -11.278 10.130 1.00 98.50 230 ASN A CA 1
ATOM 1802 C C . ASN A 1 230 ? 2.886 -10.381 10.996 1.00 98.50 230 ASN A C 1
ATOM 1804 O O . ASN A 1 230 ? 4.100 -10.586 11.014 1.00 98.50 230 ASN A O 1
ATOM 1808 N N . ILE A 1 231 ? 2.312 -9.434 11.746 1.00 98.50 231 ILE A N 1
ATOM 1809 C CA . ILE A 1 231 ? 3.046 -8.591 12.702 1.00 98.50 231 ILE A CA 1
ATOM 1810 C C . ILE A 1 231 ? 3.641 -9.451 13.828 1.00 98.50 231 ILE A C 1
ATOM 1812 O O . ILE A 1 231 ? 4.832 -9.343 14.128 1.00 98.50 231 ILE A O 1
ATOM 1816 N N . CYS A 1 232 ? 2.832 -10.327 14.433 1.00 98.25 232 CYS A N 1
ATOM 1817 C CA . CYS A 1 232 ? 3.256 -11.179 15.547 1.00 98.25 232 CYS A CA 1
ATOM 1818 C C . CYS A 1 232 ? 4.278 -12.246 15.141 1.00 98.25 232 CYS A C 1
ATOM 1820 O O . CYS A 1 232 ? 5.172 -12.564 15.930 1.00 98.25 232 CYS A O 1
ATOM 1822 N N . ASP A 1 233 ? 4.145 -12.815 13.945 1.00 98.12 233 ASP A N 1
ATOM 1823 C CA . ASP A 1 233 ? 5.046 -13.848 13.435 1.00 98.12 233 ASP A CA 1
ATOM 1824 C C . ASP A 1 233 ? 6.396 -13.249 13.035 1.00 98.12 233 ASP A C 1
ATOM 1826 O O . ASP A 1 233 ? 7.445 -13.836 13.304 1.00 98.12 233 ASP A O 1
ATOM 1830 N N . SER A 1 234 ? 6.384 -12.046 12.456 1.00 97.75 234 SER A N 1
ATOM 1831 C CA . SER A 1 234 ? 7.593 -11.395 11.943 1.00 97.75 234 SER A CA 1
ATOM 1832 C C . SER A 1 234 ? 8.399 -10.662 13.013 1.00 97.75 234 SER A C 1
ATOM 1834 O O . SER A 1 234 ? 9.598 -10.451 12.822 1.00 97.75 234 SER A O 1
ATOM 1836 N N . SER A 1 235 ? 7.784 -10.277 14.139 1.00 98.19 235 SER A N 1
ATOM 1837 C CA . SER A 1 235 ? 8.486 -9.625 15.249 1.00 98.19 235 SER A CA 1
ATOM 1838 C C . SER A 1 235 ? 8.061 -10.131 16.629 1.00 98.19 235 SER A C 1
ATOM 1840 O O . SER A 1 235 ? 6.917 -9.996 17.070 1.00 98.19 235 SER A O 1
ATOM 1842 N N . ALA A 1 236 ? 9.050 -10.622 17.381 1.00 97.50 236 ALA A N 1
ATOM 1843 C CA . ALA A 1 236 ? 8.885 -10.953 18.792 1.00 97.50 236 ALA A CA 1
ATOM 1844 C C . ALA A 1 236 ? 8.600 -9.714 19.660 1.00 97.50 236 ALA A C 1
ATOM 1846 O O . ALA A 1 236 ? 7.823 -9.807 20.607 1.00 97.50 236 ALA A O 1
ATOM 1847 N N . SER A 1 237 ? 9.195 -8.562 19.331 1.00 96.94 237 SER A N 1
ATOM 1848 C CA . SER A 1 237 ? 8.976 -7.302 20.052 1.00 96.94 237 SER A CA 1
ATOM 1849 C C . SER A 1 237 ? 7.536 -6.817 19.876 1.00 96.94 237 SER A C 1
ATOM 1851 O O . SER A 1 237 ? 6.845 -6.541 20.861 1.00 96.94 237 SER A O 1
ATOM 1853 N N . ALA A 1 238 ? 7.043 -6.811 18.633 1.00 96.31 238 ALA A N 1
ATOM 1854 C CA . ALA A 1 238 ? 5.661 -6.470 18.320 1.00 96.31 238 ALA A CA 1
ATOM 1855 C C . ALA A 1 238 ? 4.669 -7.411 19.019 1.00 96.31 238 ALA A C 1
ATOM 1857 O O . ALA A 1 238 ? 3.716 -6.950 19.650 1.00 96.31 238 ALA A O 1
ATOM 1858 N N . ARG A 1 239 ? 4.932 -8.724 18.988 1.00 97.50 239 ARG A N 1
ATOM 1859 C CA . ARG A 1 239 ? 4.118 -9.732 19.682 1.00 97.50 239 ARG A CA 1
ATOM 1860 C C . ARG A 1 239 ? 4.050 -9.489 21.190 1.00 97.50 239 ARG A C 1
ATOM 1862 O O . ARG A 1 239 ? 2.965 -9.528 21.766 1.00 97.50 239 ARG A O 1
ATOM 1869 N N . GLU A 1 240 ? 5.180 -9.204 21.836 1.00 96.75 240 GLU A N 1
ATOM 1870 C CA . GLU A 1 240 ? 5.207 -8.891 23.271 1.00 96.75 240 GLU A CA 1
ATOM 1871 C C . GLU A 1 240 ? 4.500 -7.569 23.596 1.00 96.75 240 GLU A C 1
ATOM 1873 O O . GLU A 1 240 ? 3.872 -7.459 24.649 1.00 96.75 240 GLU A O 1
ATOM 1878 N N . LYS A 1 241 ? 4.550 -6.574 22.701 1.00 94.19 241 LYS A N 1
ATOM 1879 C CA . LYS A 1 241 ? 3.774 -5.336 22.852 1.00 94.19 241 LYS A CA 1
ATOM 1880 C C . LYS A 1 241 ? 2.273 -5.618 22.800 1.00 94.19 241 LYS A C 1
ATOM 1882 O O . LYS A 1 241 ? 1.564 -5.201 23.709 1.00 94.19 241 LYS A O 1
ATOM 1887 N N . ILE A 1 242 ? 1.808 -6.359 21.791 1.00 93.12 242 ILE A N 1
ATOM 1888 C CA . ILE A 1 242 ? 0.388 -6.714 21.621 1.00 93.12 242 ILE A CA 1
ATOM 1889 C C . ILE A 1 242 ? -0.119 -7.532 22.812 1.00 93.12 242 ILE A C 1
ATOM 1891 O O . ILE A 1 242 ? -1.186 -7.248 23.343 1.00 93.12 242 ILE A O 1
ATOM 1895 N N . LYS A 1 243 ? 0.674 -8.491 23.302 1.00 92.94 243 LYS A N 1
ATOM 1896 C CA . LYS A 1 243 ? 0.339 -9.317 24.473 1.00 92.94 243 LYS A CA 1
ATOM 1897 C C . LYS A 1 243 ? 0.110 -8.510 25.758 1.00 92.94 243 LYS A C 1
ATOM 1899 O O . LYS A 1 243 ? -0.615 -8.964 26.637 1.00 92.94 243 LYS A O 1
ATOM 1904 N N . LYS A 1 244 ? 0.751 -7.345 25.889 1.00 91.88 244 LYS A N 1
ATOM 1905 C CA . LYS A 1 244 ? 0.607 -6.444 27.045 1.00 91.88 244 LYS A CA 1
ATOM 1906 C C . LYS A 1 244 ? -0.595 -5.505 26.931 1.00 91.88 244 LYS A C 1
ATOM 1908 O O . LYS A 1 244 ? -0.846 -4.752 27.869 1.00 91.88 244 LYS A O 1
ATOM 1913 N N . LEU A 1 245 ? -1.301 -5.505 25.799 1.00 88.44 245 LEU A N 1
ATOM 1914 C CA . LEU A 1 245 ? -2.504 -4.703 25.632 1.00 88.44 245 LEU A CA 1
ATOM 1915 C C . LEU A 1 245 ? -3.667 -5.347 26.380 1.00 88.44 245 LEU A C 1
ATOM 1917 O O . LEU A 1 245 ? -3.885 -6.557 26.314 1.00 88.44 245 LEU A O 1
ATOM 1921 N N . SER A 1 246 ? -4.436 -4.511 27.063 1.00 80.44 246 SER A N 1
ATOM 1922 C CA . SER A 1 246 ? -5.704 -4.918 27.650 1.00 80.44 246 SER A CA 1
ATOM 1923 C C . SER A 1 246 ? -6.759 -5.027 26.545 1.00 80.44 246 SER A C 1
ATOM 1925 O O . SER A 1 246 ? -6.796 -4.165 25.659 1.00 80.44 246 SER A O 1
ATOM 1927 N N . PRO A 1 247 ? -7.634 -6.048 26.574 1.00 73.25 247 PRO A N 1
ATOM 1928 C CA . PRO A 1 247 ? -8.795 -6.088 25.697 1.00 73.25 247 PRO A CA 1
ATOM 1929 C C . PRO A 1 247 ? -9.597 -4.793 25.834 1.00 73.25 247 PRO A C 1
ATOM 1931 O O . PRO A 1 247 ? -9.839 -4.325 26.946 1.00 73.25 247 PRO A O 1
ATOM 1934 N N . ALA A 1 248 ? -10.010 -4.211 24.710 1.00 67.56 248 ALA A N 1
ATOM 1935 C CA . ALA A 1 248 ? -10.877 -3.046 24.751 1.00 67.56 248 ALA A CA 1
ATOM 1936 C C . ALA A 1 248 ? -12.242 -3.459 25.322 1.00 67.56 248 ALA A C 1
ATOM 1938 O O . ALA A 1 248 ? -12.930 -4.301 24.739 1.00 67.56 248 ALA A O 1
ATOM 1939 N N . GLU A 1 249 ? -12.645 -2.871 26.450 1.00 57.69 249 GLU A N 1
ATOM 1940 C CA . GLU A 1 249 ? -13.995 -3.071 26.973 1.00 57.69 249 GLU A CA 1
ATOM 1941 C C . GLU A 1 249 ? -14.997 -2.457 25.994 1.00 57.69 249 GLU A C 1
ATOM 1943 O O . GLU A 1 249 ? -14.869 -1.300 25.587 1.00 57.69 249 GLU A O 1
ATOM 1948 N N . ILE A 1 250 ? -16.000 -3.236 25.599 1.00 56.41 250 ILE A N 1
ATOM 1949 C CA . ILE A 1 250 ? -17.108 -2.735 24.791 1.00 56.41 250 ILE A CA 1
ATOM 1950 C C . ILE A 1 250 ? -18.050 -2.018 25.750 1.00 56.41 250 ILE A C 1
ATOM 1952 O O . ILE A 1 250 ? -18.621 -2.649 26.640 1.00 56.41 250 ILE A O 1
ATOM 1956 N N . ASP A 1 251 ? -18.230 -0.710 25.577 1.00 54.81 251 ASP A N 1
ATOM 1957 C CA . ASP A 1 251 ? -19.280 -0.002 26.298 1.00 54.81 251 ASP A CA 1
ATOM 1958 C C . ASP A 1 251 ? -20.642 -0.590 25.873 1.00 54.81 251 ASP A C 1
ATOM 1960 O O . ASP A 1 251 ? -21.009 -0.499 24.698 1.00 54.81 251 ASP A O 1
ATOM 1964 N N . PRO A 1 252 ? -21.415 -1.196 26.791 1.00 48.84 252 PRO A N 1
ATOM 1965 C CA . PRO A 1 252 ? -22.656 -1.881 26.440 1.00 48.84 252 PRO A CA 1
ATOM 1966 C C . PRO A 1 252 ? -23.748 -0.934 25.918 1.00 48.84 252 PRO A C 1
ATOM 1968 O O . PRO A 1 252 ? -24.729 -1.404 25.346 1.00 48.84 252 PRO A O 1
ATOM 1971 N N . LYS A 1 253 ? -23.601 0.388 26.094 1.00 47.75 253 LYS A N 1
ATOM 1972 C CA . LYS A 1 253 ? -24.552 1.396 25.605 1.00 47.75 253 LYS A CA 1
ATOM 1973 C C . LYS A 1 253 ? -24.192 1.935 24.226 1.00 47.75 253 LYS A C 1
ATOM 1975 O O . LYS A 1 253 ? -25.094 2.223 23.448 1.00 47.75 253 LYS A O 1
ATOM 1980 N N . THR A 1 254 ? -22.904 2.098 23.929 1.00 55.91 254 THR A N 1
ATOM 1981 C CA . THR A 1 254 ? -22.437 2.734 22.681 1.00 55.91 254 THR A CA 1
ATOM 1982 C C . THR A 1 254 ? -21.758 1.761 21.720 1.00 55.91 254 THR A C 1
ATOM 1984 O O . THR A 1 254 ? -21.469 2.133 20.588 1.00 55.91 254 THR A O 1
ATOM 1987 N N . LYS A 1 255 ? -21.485 0.523 22.159 1.00 53.97 255 LYS A N 1
ATOM 1988 C CA . LYS A 1 255 ? -20.654 -0.486 21.473 1.00 53.97 255 LYS A CA 1
ATOM 1989 C C . LYS A 1 255 ? -19.236 0.004 21.113 1.00 53.97 255 LYS A C 1
ATOM 1991 O O . LYS A 1 255 ? -18.511 -0.665 20.372 1.00 53.97 255 LYS A O 1
ATOM 1996 N N . ALA A 1 256 ? -18.808 1.150 21.647 1.00 45.12 256 ALA A N 1
ATOM 1997 C CA . ALA A 1 256 ? -17.498 1.733 21.389 1.00 45.12 256 ALA A CA 1
ATOM 1998 C C . ALA A 1 256 ? -16.424 1.119 22.312 1.00 45.12 256 ALA A C 1
ATOM 2000 O O . ALA A 1 256 ? -16.736 0.739 23.444 1.00 45.12 256 ALA A O 1
ATOM 2001 N N . PRO A 1 257 ? -15.163 1.001 21.852 1.00 47.50 257 PRO A N 1
ATOM 2002 C CA . PRO A 1 257 ? -14.071 0.512 22.685 1.00 47.50 257 PRO A CA 1
ATOM 2003 C C . PRO A 1 257 ? -13.676 1.565 23.732 1.00 47.50 257 PRO A C 1
ATOM 2005 O O . PRO A 1 257 ? -13.350 2.698 23.380 1.00 47.50 257 PRO A O 1
ATOM 2008 N N . LYS A 1 258 ? -13.653 1.189 25.014 1.00 42.97 258 LYS A N 1
ATOM 2009 C CA . LYS A 1 258 ? -12.961 1.948 26.061 1.00 42.97 258 LYS A CA 1
ATOM 2010 C C . LYS A 1 258 ? -11.476 1.605 26.022 1.00 42.97 258 LYS A C 1
ATOM 2012 O O . LYS A 1 258 ? -11.099 0.448 26.201 1.00 42.97 258 LYS A O 1
ATOM 2017 N N . ILE A 1 259 ? -10.638 2.614 25.808 1.00 45.88 259 ILE A N 1
ATOM 2018 C CA . ILE A 1 259 ? -9.195 2.498 26.023 1.00 45.88 259 ILE A CA 1
ATOM 2019 C C . ILE A 1 259 ? -8.972 2.681 27.524 1.00 45.88 259 ILE A C 1
ATOM 2021 O O . ILE A 1 259 ? -9.212 3.763 28.057 1.00 45.88 259 ILE A O 1
ATOM 2025 N N . LEU A 1 260 ? -8.579 1.612 28.214 1.00 44.00 260 LEU A N 1
ATOM 2026 C CA . LEU A 1 260 ? -8.146 1.693 29.605 1.00 44.00 260 LEU A CA 1
ATOM 2027 C C . LEU A 1 260 ? -6.667 2.086 29.615 1.00 44.00 260 LEU A C 1
ATOM 2029 O O . LEU A 1 260 ? -5.815 1.330 29.147 1.00 44.00 260 LEU A O 1
ATOM 2033 N N . GLU A 1 261 ? -6.368 3.281 30.121 1.00 35.53 261 GLU A N 1
ATOM 2034 C CA . GLU A 1 261 ? -5.007 3.648 30.506 1.00 35.53 261 GLU A CA 1
ATOM 2035 C C . GLU A 1 261 ? -4.604 2.774 31.700 1.00 35.53 261 GLU A C 1
ATOM 2037 O O . GLU A 1 261 ? -5.332 2.690 32.693 1.00 35.53 261 GLU A O 1
ATOM 2042 N N . ASN A 1 262 ? -3.474 2.075 31.586 1.00 39.69 262 ASN A N 1
ATOM 2043 C CA . ASN A 1 262 ? -2.946 1.280 32.691 1.00 39.69 262 ASN A CA 1
ATOM 2044 C C . ASN A 1 262 ? -2.605 2.208 33.867 1.00 39.69 262 ASN A C 1
ATOM 2046 O O . ASN A 1 262 ? -1.871 3.182 33.690 1.00 39.69 262 ASN A O 1
ATOM 2050 N N . GLN A 1 263 ? -3.133 1.870 35.045 1.00 33.88 263 GLN A N 1
ATOM 2051 C CA . GLN A 1 263 ? -2.632 2.353 36.334 1.00 33.88 263 GLN A CA 1
ATOM 2052 C C . GLN A 1 263 ? -1.278 1.719 36.657 1.00 33.88 263 GLN A C 1
ATOM 2054 O O . GLN A 1 263 ? -1.084 0.533 36.296 1.00 33.88 263 GLN A O 1
#

Foldseek 3Di:
DDCPQFDVVLVVLLVVLLVLQLVLQPLDPQLPVLSVVLVVVVVVLVVVVVPDPDDDPVVSVLVNLLSSLSSLLSLLLVLLVLLVVVVVVVVVCVVPPDDDDDPDPDVDRPDPVVLVSSQSSNLSSLVSLLSSLNRGPVCNQVSLVSCVVVVVVVSLLSQLPDDPVSCVVRHDPCSLLSSLSSLLSSLALAAVSLVSQLVRPSSLCSLVVLCDDDPPCVSSNVSSVSNLVSSVVNHVVSVVSVVPADPFDQPPVPRDGDRDDDD

Organism: NCBI:txid59799

Secondary structure (DSSP, 8-state):
---TT--HHHHHHHHHHHHHHHHHGGGSHHHHHHHHHHHHHHHHHHHHHHH-TT--HHHHHHHHHHHHHHHHHHHHHHHHHHHHHHHHHHHHHTTTTTS-------S-TT-HHHHHHHHHHHHHHHHHHHHGGGS-HHHHHHHHHHHHHTTHHHHHHHHHSS-HHHHHHHS-TTHHHHHHHHHHHHHTT-HHHHHHHHH-HHHHHHHHHTTS--SS-HHHHHHHHHHHHHHHHH-HHHHHHHHTSPPPEEPTTT-PEE-----